Protein AF-G8TII2-F1 (afdb_monomer_lite)

Sequence (278 aa):
MLYDIYYIVTPQILQQPVKSTADATLVLAIDPANKNELSSCFQAAEQYINNPFCLLLTLQAALTPEQATALMAFFFFPNYLKPAVIPQIFVTGNNEGIVAAGIESLQQSAAAQAFSTIGVMPASNLENSYEARDTSVIKEAYKTRLLSPVMTTEAVYIRIAREEEIAGVQQLLTTEETLFEQQHAVLFTLKKQNRQLQQQVLQLGFLYQAAQQEISNQVSHNQILRSSSQATALQNYYNNEYEVLPLWYKRMGHIIKVLMGKRSFKSLYSDSSKKYRN

Structure (mmCIF, N/CA/C/O backbone):
data_AF-G8TII2-F1
#
_entry.id   AF-G8TII2-F1
#
loop_
_atom_site.group_PDB
_atom_site.id
_atom_site.type_symbol
_atom_site.label_atom_id
_atom_site.label_alt_id
_atom_site.label_comp_id
_atom_site.label_asym_id
_atom_site.label_entity_id
_atom_site.label_seq_id
_atom_site.pdbx_PDB_ins_code
_atom_site.Cartn_x
_atom_site.Cartn_y
_atom_site.Cartn_z
_atom_site.occupancy
_atom_site.B_iso_or_equiv
_atom_site.auth_seq_id
_atom_site.auth_comp_id
_atom_site.auth_asym_id
_atom_site.auth_atom_id
_atom_site.pdbx_PDB_model_num
ATOM 1 N N . MET A 1 1 ? 2.766 -9.140 -14.308 1.00 90.19 1 MET A N 1
ATOM 2 C CA . MET A 1 1 ? 2.276 -7.945 -15.034 1.00 90.19 1 MET A CA 1
ATOM 3 C C . MET A 1 1 ? 3.354 -6.855 -15.022 1.00 90.19 1 MET A C 1
ATOM 5 O O . MET A 1 1 ? 4.192 -6.867 -14.124 1.00 90.19 1 MET A O 1
ATOM 9 N N . LEU A 1 2 ? 3.374 -5.925 -15.983 1.00 92.56 2 LEU A N 1
ATOM 10 C CA . LEU A 1 2 ? 4.255 -4.748 -16.038 1.00 92.56 2 LEU A CA 1
ATOM 11 C C . LEU A 1 2 ? 3.716 -3.562 -15.234 1.00 92.56 2 LEU A C 1
ATOM 13 O O . LEU A 1 2 ? 4.509 -2.811 -14.676 1.00 92.56 2 LEU A O 1
ATOM 17 N N . TYR A 1 3 ? 2.400 -3.450 -15.062 1.00 91.81 3 TYR A N 1
ATOM 18 C CA . TYR A 1 3 ? 1.753 -2.426 -14.225 1.00 91.81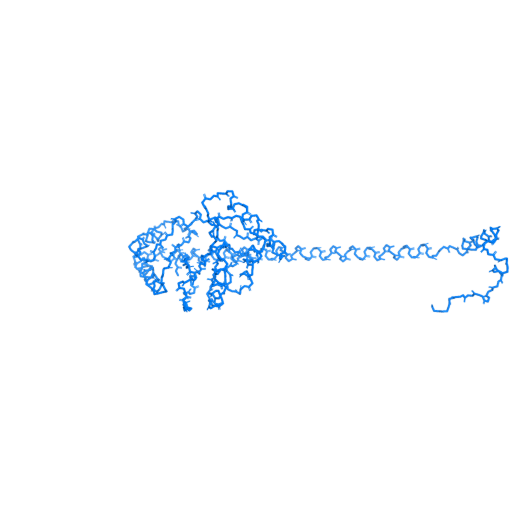 3 TYR A CA 1
ATOM 19 C C . TYR A 1 3 ? 0.987 -3.062 -13.067 1.00 91.81 3 TYR A C 1
ATOM 21 O O . TYR A 1 3 ? 0.620 -4.234 -13.151 1.00 91.81 3 TYR A O 1
ATOM 29 N N . ASP A 1 4 ? 0.817 -2.332 -11.969 1.00 91.56 4 ASP A N 1
ATOM 30 C CA . ASP A 1 4 ? 0.024 -2.807 -10.835 1.00 91.56 4 ASP A CA 1
ATOM 31 C C . ASP A 1 4 ? -1.463 -2.649 -11.145 1.00 91.56 4 ASP A C 1
ATOM 33 O O . ASP A 1 4 ? -1.902 -1.603 -11.635 1.00 91.56 4 ASP A O 1
ATOM 37 N N . ILE A 1 5 ? -2.231 -3.703 -10.881 1.00 93.50 5 ILE A N 1
ATOM 38 C CA . ILE A 1 5 ? -3.662 -3.758 -11.175 1.00 93.50 5 ILE A CA 1
ATOM 39 C C . ILE A 1 5 ? -4.428 -3.767 -9.857 1.00 93.50 5 ILE A C 1
ATOM 41 O O . ILE A 1 5 ? -4.157 -4.582 -8.974 1.00 93.50 5 ILE A O 1
ATOM 45 N N . TYR A 1 6 ? -5.380 -2.849 -9.736 1.00 94.12 6 TYR A N 1
ATOM 46 C CA . TYR A 1 6 ? -6.222 -2.682 -8.563 1.00 94.12 6 TYR A CA 1
ATOM 47 C C . TYR A 1 6 ? -7.673 -2.937 -8.965 1.00 94.12 6 TYR A C 1
ATOM 49 O O . TYR A 1 6 ? -8.264 -2.165 -9.723 1.00 94.12 6 TYR A O 1
ATOM 57 N N . TYR A 1 7 ? -8.250 -4.023 -8.460 1.00 93.69 7 TYR A N 1
ATOM 58 C CA . TYR A 1 7 ? -9.651 -4.359 -8.698 1.00 93.69 7 TYR A CA 1
ATOM 59 C C . TYR A 1 7 ? -10.515 -3.711 -7.624 1.00 93.69 7 TYR A C 1
ATOM 61 O O . TYR A 1 7 ? -10.487 -4.128 -6.470 1.00 93.69 7 TYR A O 1
ATOM 69 N N . ILE A 1 8 ? -11.276 -2.686 -7.994 1.00 93.50 8 ILE A N 1
ATOM 70 C CA . ILE A 1 8 ? -12.241 -2.041 -7.108 1.00 93.50 8 ILE A CA 1
ATOM 71 C C . ILE A 1 8 ? -13.493 -2.901 -7.074 1.00 93.50 8 ILE A C 1
ATOM 73 O O . ILE A 1 8 ? -14.170 -3.049 -8.092 1.00 93.50 8 ILE A O 1
ATOM 77 N N . VAL A 1 9 ? -13.802 -3.451 -5.904 1.00 91.31 9 VAL A N 1
ATOM 78 C CA . VAL A 1 9 ? -14.949 -4.333 -5.722 1.00 91.31 9 VAL A CA 1
ATOM 79 C C . VAL A 1 9 ? -15.872 -3.801 -4.638 1.00 91.31 9 VAL A C 1
ATOM 81 O O . VAL A 1 9 ? -15.434 -3.432 -3.546 1.00 91.31 9 VAL A O 1
ATOM 84 N N . THR A 1 10 ? -17.169 -3.795 -4.935 1.00 87.56 10 THR A N 1
ATOM 85 C CA . THR A 1 10 ? -18.205 -3.536 -3.937 1.00 87.56 10 THR A CA 1
ATOM 86 C C . THR A 1 10 ? -18.519 -4.844 -3.193 1.00 87.56 10 THR A C 1
ATOM 88 O O . THR A 1 10 ? -18.879 -5.830 -3.830 1.00 87.56 10 THR A O 1
ATOM 91 N N . PRO A 1 11 ? -18.427 -4.891 -1.856 1.00 80.31 11 PRO A N 1
ATOM 92 C CA . PRO A 1 11 ? -18.533 -6.127 -1.069 1.00 80.31 11 PRO A CA 1
ATOM 93 C C . PRO A 1 11 ? -19.818 -6.926 -1.295 1.00 80.31 11 PRO A C 1
ATOM 95 O O . PRO A 1 11 ? -19.794 -8.149 -1.262 1.00 80.31 11 PRO A O 1
ATOM 98 N N . GLN A 1 12 ? -20.937 -6.247 -1.567 1.00 77.75 12 GLN A N 1
ATOM 99 C CA . GLN A 1 12 ? -22.247 -6.876 -1.804 1.00 77.75 12 GLN A CA 1
ATOM 100 C C . GLN A 1 12 ? -22.255 -7.827 -3.014 1.00 77.75 12 GLN A C 1
ATOM 102 O O . GLN A 1 12 ? -23.135 -8.675 -3.139 1.00 77.75 12 GLN A O 1
ATOM 107 N N . ILE A 1 13 ? -21.273 -7.679 -3.901 1.00 70.06 13 ILE A N 1
ATOM 108 C CA . ILE A 1 13 ? -21.126 -8.440 -5.139 1.00 70.06 13 ILE A CA 1
ATOM 109 C C . ILE A 1 13 ? -20.381 -9.760 -4.892 1.00 70.06 13 ILE A C 1
ATOM 111 O O . ILE A 1 13 ? -20.562 -10.732 -5.625 1.00 70.06 13 ILE A O 1
ATOM 115 N N . LEU A 1 14 ? -19.561 -9.820 -3.844 1.00 65.56 14 LEU A N 1
ATOM 116 C CA . LEU A 1 14 ? -18.669 -10.938 -3.569 1.00 65.56 14 LEU A CA 1
ATOM 117 C C . LEU A 1 14 ? -19.361 -11.964 -2.671 1.00 65.56 14 LEU A C 1
ATOM 119 O O . LEU A 1 14 ? -19.187 -11.967 -1.457 1.00 65.56 14 LEU A O 1
ATOM 123 N N . GLN A 1 15 ? -20.164 -12.843 -3.272 1.00 69.44 15 GLN A N 1
ATOM 124 C CA . GLN A 1 15 ? -20.747 -13.985 -2.551 1.00 69.44 15 GLN A CA 1
ATOM 125 C C . GLN A 1 15 ? -19.770 -15.164 -2.410 1.00 69.44 15 GLN A C 1
ATOM 127 O O . GLN A 1 15 ? -20.001 -16.055 -1.592 1.00 69.44 15 GLN A O 1
ATOM 132 N N . GLN A 1 16 ? -18.693 -15.186 -3.200 1.00 69.94 16 GLN A N 1
ATOM 133 C CA . GLN A 1 16 ? -17.657 -16.217 -3.181 1.00 69.94 16 GLN A CA 1
ATOM 134 C C . GLN A 1 16 ? -16.263 -15.574 -3.193 1.00 69.94 16 GLN A C 1
ATOM 136 O O . GLN A 1 16 ? -16.118 -14.463 -3.704 1.00 69.94 16 GLN A O 1
ATOM 141 N N . PRO A 1 17 ? -15.243 -16.240 -2.616 1.00 62.84 17 PRO A N 1
ATOM 142 C CA . PRO A 1 17 ? -13.871 -15.752 -2.627 1.00 62.84 17 PRO A CA 1
ATOM 143 C C . PRO A 1 17 ? -13.279 -15.803 -4.042 1.00 62.84 17 PRO A C 1
ATOM 145 O O . PRO A 1 17 ? -12.815 -16.850 -4.497 1.00 62.84 17 PRO A O 1
ATOM 148 N N . VAL A 1 18 ? -13.195 -14.646 -4.694 1.00 64.00 18 VAL A N 1
ATOM 149 C CA . VAL A 1 18 ? -12.347 -14.433 -5.874 1.00 64.00 18 VAL A CA 1
ATOM 150 C C . VAL A 1 18 ? -10.895 -14.823 -5.586 1.00 64.00 18 VAL A C 1
ATOM 152 O O . VAL A 1 18 ? -10.209 -14.286 -4.707 1.00 64.00 18 VAL A O 1
ATOM 155 N N . LYS A 1 19 ? -10.362 -15.703 -6.425 1.00 67.94 19 LYS A N 1
ATOM 156 C CA . LYS A 1 19 ? -8.916 -15.877 -6.544 1.00 67.94 19 LYS A CA 1
ATOM 157 C C . LYS A 1 19 ? -8.346 -14.722 -7.368 1.00 67.94 19 LYS A C 1
ATOM 159 O O . LYS A 1 19 ? -8.310 -14.805 -8.592 1.00 67.94 19 LYS A O 1
ATOM 164 N N . SER A 1 20 ? -7.916 -13.647 -6.703 1.00 62.38 20 SER A N 1
ATOM 165 C CA . SER A 1 20 ? -7.016 -12.683 -7.342 1.00 62.38 20 SER A CA 1
ATOM 166 C C . SER A 1 20 ? -5.729 -13.402 -7.738 1.00 62.38 20 SER A C 1
ATOM 168 O O . SER A 1 20 ? -5.319 -14.382 -7.107 1.00 62.38 20 SER A O 1
ATOM 170 N N . THR A 1 21 ? -5.084 -12.943 -8.800 1.00 70.94 21 THR A N 1
ATOM 171 C CA .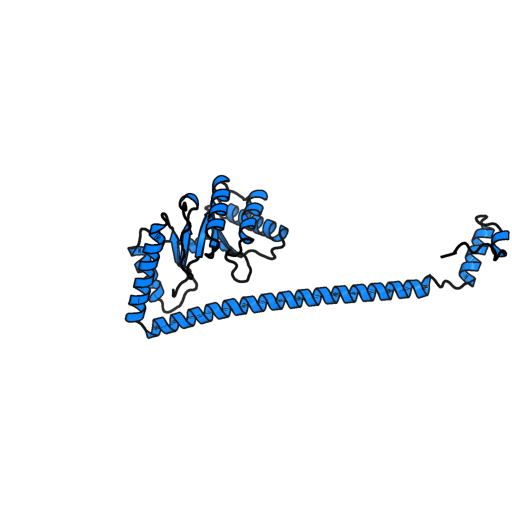 THR A 1 21 ? -3.731 -13.399 -9.094 1.00 70.94 21 THR A CA 1
ATOM 172 C C . THR A 1 21 ? -2.720 -12.734 -8.188 1.00 70.94 21 THR A C 1
ATOM 174 O O . THR A 1 21 ? -2.972 -11.670 -7.630 1.00 70.94 21 THR A O 1
ATOM 177 N N . ALA A 1 22 ? -1.551 -13.366 -8.064 1.00 68.75 22 ALA A N 1
ATOM 178 C CA . ALA A 1 22 ? -0.470 -12.915 -7.189 1.00 68.75 22 ALA A CA 1
ATOM 179 C C . ALA A 1 22 ? -0.033 -11.452 -7.424 1.00 68.75 22 ALA A C 1
ATOM 181 O O . ALA A 1 22 ? 0.569 -10.854 -6.538 1.00 68.75 22 ALA A O 1
ATOM 182 N N . ASP A 1 23 ? -0.357 -10.877 -8.588 1.00 78.75 23 ASP A N 1
ATOM 183 C CA . ASP A 1 23 ? 0.063 -9.538 -9.005 1.00 78.75 23 ASP A CA 1
ATOM 184 C C . ASP A 1 23 ? -1.033 -8.458 -8.873 1.00 78.75 23 ASP A C 1
ATOM 186 O O . ASP A 1 23 ? -0.782 -7.308 -9.240 1.00 78.75 23 ASP A O 1
ATOM 190 N N . ALA A 1 24 ? -2.244 -8.793 -8.410 1.00 88.81 24 ALA A N 1
ATOM 191 C CA . ALA A 1 24 ? -3.356 -7.844 -8.342 1.00 88.81 24 ALA A CA 1
ATOM 192 C C . ALA A 1 24 ? -3.871 -7.625 -6.914 1.00 88.81 24 ALA A C 1
ATOM 194 O O . ALA A 1 24 ? -4.078 -8.571 -6.149 1.00 88.81 24 ALA A O 1
ATOM 195 N N . THR A 1 25 ? -4.128 -6.358 -6.593 1.00 91.75 25 THR A N 1
ATOM 196 C CA . THR A 1 25 ? -4.620 -5.911 -5.286 1.00 91.75 25 THR A CA 1
ATOM 197 C C . THR A 1 25 ? -6.127 -5.690 -5.342 1.00 91.75 25 THR A C 1
ATOM 199 O O . THR A 1 25 ? -6.637 -5.038 -6.255 1.00 91.75 25 THR A O 1
ATOM 202 N N . LEU A 1 26 ? -6.854 -6.198 -4.350 1.00 93.25 26 LEU A N 1
ATOM 203 C CA . LEU A 1 26 ? -8.282 -5.918 -4.201 1.00 93.25 26 LEU A CA 1
ATOM 204 C C . LEU A 1 26 ? -8.487 -4.585 -3.473 1.00 93.25 26 LEU A C 1
ATOM 206 O O . LEU A 1 26 ? -7.858 -4.313 -2.457 1.00 93.25 26 LEU A O 1
ATOM 210 N N . VAL A 1 27 ? -9.396 -3.753 -3.964 1.00 94.38 27 VAL A N 1
ATOM 211 C CA . VAL A 1 27 ? -9.794 -2.502 -3.317 1.00 94.38 27 VAL A CA 1
ATOM 212 C C . VAL A 1 27 ? -11.248 -2.634 -2.903 1.00 94.38 27 VAL A C 1
ATOM 214 O O . VAL A 1 27 ? -12.145 -2.597 -3.743 1.00 94.38 27 VAL A O 1
ATOM 217 N N . LEU A 1 28 ? -11.488 -2.806 -1.608 1.00 94.62 28 LEU A N 1
ATOM 218 C CA . LEU A 1 28 ? -12.835 -2.931 -1.065 1.00 94.62 28 LEU A CA 1
ATOM 219 C C . LEU A 1 28 ? -13.445 -1.535 -0.940 1.00 94.62 28 LEU A C 1
ATOM 221 O O . LEU A 1 28 ? -12.987 -0.721 -0.134 1.00 94.62 28 LEU A O 1
ATOM 225 N N . ALA A 1 29 ? -14.453 -1.248 -1.761 1.00 94.81 29 ALA A N 1
ATOM 226 C CA . ALA A 1 29 ? -15.177 0.014 -1.710 1.00 94.81 29 ALA A CA 1
ATOM 227 C C . ALA A 1 29 ? -16.190 -0.003 -0.556 1.00 94.81 29 ALA A C 1
ATOM 229 O O . ALA A 1 29 ? -17.045 -0.886 -0.504 1.00 94.81 29 ALA A O 1
ATOM 230 N N . ILE A 1 30 ? -16.091 0.969 0.352 1.00 95.12 30 ILE A N 1
ATOM 231 C CA . ILE A 1 30 ? -16.918 1.065 1.560 1.00 95.12 30 ILE A CA 1
ATOM 232 C C . ILE A 1 30 ? -17.555 2.452 1.641 1.00 95.12 30 ILE A C 1
ATOM 234 O O . ILE A 1 30 ? -16.845 3.462 1.574 1.00 95.12 30 ILE A O 1
ATOM 238 N N . ASP A 1 31 ? -18.870 2.509 1.861 1.00 95.50 31 ASP A N 1
ATOM 239 C CA . ASP A 1 31 ? -19.517 3.687 2.434 1.00 95.50 31 ASP A CA 1
ATOM 240 C C . ASP A 1 31 ? -19.611 3.532 3.966 1.00 95.50 31 ASP A C 1
ATOM 242 O O . ASP A 1 31 ? -20.416 2.743 4.473 1.00 95.50 31 ASP A O 1
ATOM 246 N N . PRO A 1 32 ? -18.805 4.272 4.749 1.00 93.25 32 PRO A N 1
ATOM 247 C CA . PRO A 1 32 ? -18.802 4.144 6.203 1.00 93.25 32 PRO A CA 1
ATOM 248 C C . PRO A 1 32 ? -20.120 4.587 6.855 1.00 93.25 32 PRO A C 1
ATOM 250 O O . PRO A 1 32 ? -20.373 4.223 8.008 1.00 93.25 32 PRO A O 1
ATOM 253 N N . ALA A 1 33 ? -20.979 5.342 6.157 1.00 92.38 33 ALA A N 1
ATOM 254 C CA . ALA A 1 33 ? -22.312 5.680 6.650 1.00 92.38 33 ALA A CA 1
ATOM 255 C C . ALA A 1 33 ? -23.239 4.450 6.694 1.00 92.38 33 ALA A C 1
ATOM 257 O O . ALA A 1 33 ? -24.164 4.401 7.512 1.00 92.38 33 ALA A O 1
ATOM 258 N N . ASN A 1 34 ? -22.973 3.431 5.874 1.00 93.50 34 ASN A N 1
ATOM 259 C CA . ASN A 1 34 ? -23.751 2.203 5.826 1.00 93.50 34 ASN A CA 1
ATOM 260 C C . ASN A 1 34 ? -23.142 1.120 6.734 1.00 93.50 34 ASN A C 1
ATOM 262 O O . ASN A 1 34 ? -22.237 0.380 6.351 1.00 93.50 34 ASN A O 1
ATOM 266 N N . LYS A 1 35 ? -23.681 0.971 7.952 1.00 89.19 35 LYS A N 1
ATOM 267 C CA . LYS A 1 35 ? -23.199 -0.032 8.926 1.00 89.19 35 LYS A CA 1
ATOM 268 C C . LYS A 1 35 ? -23.203 -1.466 8.383 1.00 89.19 35 LYS A C 1
ATOM 270 O O . LYS A 1 35 ? -22.312 -2.238 8.728 1.00 89.19 35 LYS A O 1
ATOM 275 N N . ASN A 1 36 ? -24.173 -1.815 7.537 1.00 89.38 36 ASN A N 1
ATOM 276 C CA . ASN A 1 36 ? -24.263 -3.157 6.960 1.00 89.38 36 ASN A CA 1
ATOM 277 C C . ASN A 1 36 ? -23.106 -3.425 5.989 1.00 89.38 36 ASN A C 1
ATOM 279 O O . ASN A 1 36 ? -22.585 -4.538 5.956 1.00 89.38 36 ASN A O 1
ATOM 283 N N . GLU A 1 37 ? -22.665 -2.404 5.246 1.00 88.38 37 GLU A N 1
ATOM 284 C CA . GLU A 1 37 ? -21.523 -2.537 4.342 1.00 88.38 37 GLU A CA 1
ATOM 285 C C . GLU A 1 37 ? -20.242 -2.839 5.102 1.00 88.38 37 GLU A C 1
ATOM 287 O O . GLU A 1 37 ? -19.515 -3.735 4.687 1.00 88.38 37 GLU A O 1
ATOM 292 N N . LEU A 1 38 ? -19.984 -2.181 6.236 1.00 90.44 38 LEU A N 1
ATOM 293 C CA . LEU A 1 38 ? -18.775 -2.432 7.023 1.00 90.44 38 LEU A CA 1
ATOM 294 C C . LEU A 1 38 ? -18.672 -3.904 7.466 1.00 90.44 38 LEU A C 1
ATOM 296 O O . LEU A 1 38 ? -17.611 -4.516 7.339 1.00 90.44 38 LEU A O 1
ATOM 300 N N . SER A 1 39 ? -19.777 -4.496 7.931 1.00 90.44 39 SER A N 1
ATOM 301 C CA . SER A 1 39 ? -19.818 -5.917 8.296 1.00 90.44 39 SER A CA 1
ATOM 302 C C . SER A 1 39 ? -19.584 -6.832 7.091 1.00 90.44 39 SER A C 1
ATOM 304 O O . SER A 1 39 ? -18.790 -7.767 7.187 1.00 90.44 39 SER A O 1
ATOM 306 N N . SER A 1 40 ? -20.209 -6.546 5.945 1.00 90.19 40 SER A N 1
ATOM 307 C CA . SER A 1 40 ? -19.972 -7.299 4.705 1.00 90.19 40 SER A CA 1
ATOM 308 C C . SER A 1 40 ? -18.531 -7.161 4.202 1.00 90.19 40 SER A C 1
ATOM 310 O O . SER A 1 40 ? -17.957 -8.136 3.727 1.00 90.19 40 SER A O 1
ATOM 312 N N . CYS A 1 41 ? -17.911 -5.987 4.346 1.00 90.38 41 CYS A N 1
ATOM 313 C CA . CYS A 1 41 ? -16.503 -5.765 4.005 1.00 90.38 41 CYS A CA 1
ATOM 314 C C . CYS A 1 41 ? -15.573 -6.611 4.862 1.00 90.38 41 CYS A C 1
ATOM 316 O O . CYS A 1 41 ? -14.595 -7.147 4.352 1.00 90.38 41 CYS A O 1
ATOM 318 N N . PHE A 1 42 ? -15.860 -6.713 6.160 1.00 92.56 42 PHE A N 1
ATOM 319 C CA . PHE A 1 42 ? -15.046 -7.495 7.083 1.00 92.56 42 PHE A CA 1
ATOM 320 C C . PHE A 1 42 ? -15.111 -8.985 6.733 1.00 92.56 42 PHE A C 1
ATOM 322 O O . PHE A 1 42 ? -14.077 -9.633 6.605 1.00 92.56 42 PHE A O 1
ATOM 329 N N . GLN A 1 43 ? -16.318 -9.495 6.465 1.00 91.50 43 GLN A N 1
ATOM 330 C CA . GLN A 1 43 ? -16.519 -10.866 5.987 1.00 91.50 43 GLN A CA 1
ATOM 331 C C . GLN A 1 43 ? -15.809 -11.118 4.655 1.00 91.50 43 GLN A C 1
ATOM 333 O O . GLN A 1 43 ? -15.164 -12.151 4.490 1.00 91.50 43 GLN A O 1
ATOM 338 N N . ALA A 1 44 ? -15.884 -10.169 3.717 1.00 89.31 44 ALA A N 1
ATOM 339 C CA . ALA A 1 44 ? -15.131 -10.255 2.474 1.00 89.31 44 ALA A CA 1
ATOM 340 C C . ALA A 1 44 ? -13.625 -10.330 2.774 1.00 89.31 44 ALA A C 1
ATOM 342 O O . ALA A 1 44 ? -12.974 -11.285 2.365 1.00 89.31 44 ALA A O 1
ATOM 343 N N . ALA A 1 45 ? -13.066 -9.397 3.548 1.00 91.69 45 ALA A N 1
ATOM 344 C CA . ALA A 1 45 ? -11.645 -9.388 3.904 1.00 91.69 45 ALA A CA 1
ATOM 345 C C . ALA A 1 45 ? -11.164 -10.720 4.521 1.00 91.69 45 ALA A C 1
ATOM 347 O O . ALA A 1 45 ? -10.087 -11.201 4.163 1.00 91.69 45 ALA A O 1
ATOM 348 N N . GLU A 1 46 ? -11.976 -11.357 5.373 1.00 90.56 46 GLU A N 1
ATOM 349 C CA . GLU A 1 46 ? -11.711 -12.696 5.925 1.00 90.56 46 GLU A CA 1
ATOM 350 C C . GLU A 1 46 ? -11.721 -13.801 4.860 1.00 90.56 46 GLU A C 1
ATOM 352 O O . GLU A 1 46 ? -10.899 -14.713 4.892 1.00 90.56 46 GLU A O 1
ATOM 357 N N . GLN A 1 47 ? -12.619 -13.734 3.881 1.00 87.00 47 GLN A N 1
ATOM 358 C CA . GLN A 1 47 ? -12.638 -14.691 2.772 1.00 87.00 47 GLN A CA 1
ATOM 359 C C . GLN A 1 47 ? -11.424 -14.530 1.843 1.00 87.00 47 GLN A C 1
ATOM 361 O O . GLN A 1 47 ? -10.970 -15.502 1.235 1.00 87.00 47 GLN A O 1
ATOM 366 N N . TYR A 1 48 ? -10.861 -13.322 1.764 1.00 78.62 48 TYR A N 1
ATOM 367 C CA . TYR A 1 48 ? -9.749 -12.967 0.883 1.00 78.62 48 TYR A CA 1
ATOM 368 C C . TYR A 1 48 ? -8.363 -13.055 1.521 1.00 78.62 48 TYR A C 1
ATOM 370 O O . TYR A 1 48 ? -7.432 -12.516 0.932 1.00 78.62 48 TYR A O 1
ATOM 378 N N . ILE A 1 49 ? -8.182 -13.757 2.650 1.00 76.75 49 ILE A N 1
ATOM 379 C CA . ILE A 1 49 ? -6.916 -13.831 3.425 1.00 76.75 49 ILE A CA 1
ATOM 380 C C . ILE A 1 49 ? -5.648 -14.042 2.574 1.00 76.75 49 ILE A C 1
ATOM 382 O O . ILE A 1 49 ? -4.571 -13.598 2.960 1.00 76.75 49 ILE A O 1
ATOM 386 N N . ASN A 1 50 ? -5.746 -14.698 1.417 1.00 85.00 50 ASN A N 1
ATOM 387 C CA . ASN A 1 50 ? -4.590 -14.983 0.562 1.00 85.00 50 ASN A CA 1
ATOM 388 C C . ASN A 1 50 ? -4.234 -13.870 -0.441 1.00 85.00 50 ASN A C 1
ATOM 390 O O . ASN A 1 50 ? -3.166 -13.936 -1.044 1.00 85.00 50 ASN A O 1
ATOM 394 N N . ASN A 1 51 ? -5.099 -12.874 -0.639 1.00 88.81 51 ASN A N 1
ATOM 395 C CA . ASN A 1 51 ? -4.905 -11.809 -1.622 1.00 88.81 51 ASN A CA 1
ATOM 396 C C . ASN A 1 51 ? -4.664 -10.468 -0.923 1.00 88.81 51 ASN A C 1
ATOM 398 O O . ASN A 1 51 ? -5.398 -10.145 0.016 1.00 88.81 51 ASN A O 1
ATOM 402 N N . PRO A 1 52 ? -3.682 -9.669 -1.374 1.00 92.50 52 PRO A N 1
ATOM 403 C CA . PRO A 1 52 ? -3.476 -8.340 -0.827 1.00 92.50 52 PRO A CA 1
ATOM 404 C C . PRO A 1 52 ? -4.699 -7.463 -1.106 1.00 92.50 52 PRO A C 1
ATOM 406 O O . PRO A 1 52 ? -5.230 -7.460 -2.221 1.00 92.50 52 PRO A O 1
ATOM 409 N N . PHE A 1 53 ? -5.141 -6.702 -0.107 1.00 94.94 53 PHE A N 1
ATOM 410 C CA . PHE A 1 53 ? -6.261 -5.779 -0.275 1.00 94.94 53 PHE A CA 1
ATOM 411 C C . PHE A 1 53 ? -6.074 -4.462 0.475 1.00 94.94 53 PHE A C 1
ATOM 413 O O . PHE A 1 53 ? -5.326 -4.379 1.443 1.00 94.94 53 PHE A O 1
ATOM 420 N N . CYS A 1 54 ? -6.792 -3.430 0.055 1.00 95.75 54 CYS A N 1
ATOM 421 C CA . CYS A 1 54 ? -6.910 -2.159 0.764 1.00 95.75 54 CYS A CA 1
ATOM 422 C C . CYS A 1 54 ? -8.345 -1.630 0.690 1.00 95.75 54 CYS A C 1
ATOM 424 O O . CYS A 1 54 ? -9.214 -2.235 0.056 1.00 95.75 54 CYS A O 1
ATOM 426 N N . LEU A 1 55 ? -8.607 -0.510 1.364 1.00 96.69 55 LEU A N 1
ATOM 427 C CA . LEU A 1 55 ? -9.927 0.117 1.382 1.00 96.69 55 LEU A CA 1
ATOM 428 C C . LEU A 1 55 ? -9.993 1.323 0.447 1.00 96.69 55 LEU A C 1
ATOM 430 O O . LEU A 1 55 ? -9.048 2.110 0.366 1.00 96.69 55 LEU A O 1
ATOM 434 N N . LEU A 1 56 ? -11.153 1.496 -0.183 1.00 96.62 56 LEU A N 1
ATOM 435 C CA . LEU A 1 56 ? -11.592 2.740 -0.804 1.00 96.62 56 LEU A CA 1
ATOM 436 C C . LEU A 1 56 ? -12.807 3.265 -0.045 1.00 96.62 56 LEU A C 1
ATOM 438 O O . LEU A 1 56 ? -13.893 2.698 -0.129 1.00 96.62 56 LEU A O 1
ATOM 442 N N . LEU A 1 57 ? -12.627 4.360 0.683 1.00 96.69 57 LEU A N 1
ATOM 443 C CA . LEU A 1 57 ? -13.692 5.004 1.440 1.00 96.69 57 LEU A CA 1
ATOM 444 C C . LEU A 1 57 ? -14.387 6.063 0.599 1.00 96.69 57 LEU A C 1
ATOM 446 O O . LEU A 1 57 ? -13.733 6.989 0.120 1.00 96.69 57 LEU A O 1
ATOM 450 N N . THR A 1 58 ? -15.710 5.970 0.494 1.00 96.12 58 THR A N 1
ATOM 451 C CA . THR A 1 58 ? -16.549 7.018 -0.099 1.00 96.12 58 THR A CA 1
ATOM 452 C C . THR A 1 58 ? -17.181 7.847 1.011 1.00 96.12 58 THR A C 1
ATOM 454 O O . THR A 1 58 ? -18.159 7.436 1.627 1.00 96.12 58 THR A O 1
ATOM 457 N N . LEU A 1 59 ? -16.611 9.015 1.303 1.00 96.50 59 LEU A N 1
ATOM 458 C CA . LEU A 1 59 ? -17.058 9.881 2.391 1.00 96.50 59 LEU A CA 1
ATOM 459 C C . LEU A 1 59 ? -18.163 10.832 1.922 1.00 96.50 59 LEU A C 1
ATOM 461 O O . LEU A 1 59 ? -17.912 11.801 1.204 1.00 96.50 59 LEU A O 1
ATOM 465 N N . GLN A 1 60 ? -19.389 10.568 2.374 1.00 95.94 60 GLN A N 1
ATOM 466 C CA . GLN A 1 60 ? -20.538 11.467 2.197 1.00 95.94 60 GLN A CA 1
ATOM 467 C C . GLN A 1 60 ? -20.771 12.380 3.412 1.00 95.94 60 GLN A C 1
ATOM 469 O O . GLN A 1 60 ? -21.388 13.436 3.293 1.00 95.94 60 GLN A O 1
ATOM 474 N N . ALA A 1 61 ? -20.262 11.980 4.579 1.00 96.31 61 ALA A N 1
ATOM 475 C CA . ALA A 1 61 ? -20.336 12.706 5.842 1.00 96.31 61 ALA A CA 1
ATOM 476 C C . ALA A 1 61 ? -19.026 12.533 6.626 1.00 96.31 61 ALA A C 1
ATOM 478 O O . ALA A 1 61 ? -18.229 11.640 6.328 1.00 96.31 61 ALA A O 1
ATOM 479 N N . ALA A 1 62 ? -18.799 13.394 7.622 1.00 95.12 62 ALA A N 1
ATOM 480 C CA . ALA A 1 62 ? -17.648 13.261 8.510 1.00 95.12 62 ALA A CA 1
ATOM 481 C C . ALA A 1 62 ? -17.725 11.937 9.287 1.00 95.12 62 ALA A C 1
ATOM 483 O O . ALA A 1 62 ? -18.797 11.543 9.749 1.00 95.12 62 ALA A O 1
ATOM 484 N N . LEU A 1 63 ? -16.582 11.265 9.430 1.00 97.50 63 LEU A N 1
ATOM 485 C CA . LEU A 1 63 ? -16.486 10.010 10.169 1.00 97.50 63 LEU A CA 1
ATOM 486 C C . LEU A 1 63 ? -16.716 10.245 11.662 1.00 97.50 63 LEU A C 1
ATOM 488 O O . LEU A 1 63 ? -16.130 11.149 12.260 1.00 97.50 63 LEU A O 1
ATOM 492 N N . THR A 1 64 ? -17.532 9.398 12.284 1.00 96.81 64 THR A N 1
ATOM 493 C CA . THR A 1 64 ? -17.579 9.326 13.744 1.00 96.81 64 THR A CA 1
ATOM 494 C C . THR A 1 64 ? -16.326 8.615 14.274 1.00 96.81 64 THR A C 1
ATOM 496 O O . THR A 1 64 ? -15.763 7.760 13.582 1.00 96.81 64 THR A O 1
ATOM 499 N N . PRO A 1 65 ? -15.898 8.885 15.522 1.00 95.75 65 PRO A N 1
ATOM 500 C CA . PRO A 1 65 ? -14.768 8.178 16.130 1.00 95.75 65 PRO A CA 1
ATOM 501 C C . PRO A 1 65 ? -14.941 6.652 16.149 1.00 95.75 65 PRO A C 1
ATOM 503 O O . PRO A 1 65 ? -13.973 5.911 15.987 1.00 95.75 65 PRO A O 1
ATOM 506 N N . GLU A 1 66 ? -16.178 6.171 16.306 1.00 96.00 66 GLU A N 1
ATOM 507 C CA . GLU A 1 66 ? -16.509 4.742 16.249 1.00 96.00 66 GLU A CA 1
ATOM 508 C C . GLU A 1 66 ? -16.286 4.163 14.847 1.00 96.00 66 GLU A C 1
ATOM 510 O O . GLU A 1 66 ? -15.669 3.108 14.714 1.00 96.00 66 GLU A O 1
ATOM 515 N N . GLN A 1 67 ? -16.733 4.863 13.796 1.00 96.62 67 GLN A N 1
ATOM 516 C CA . GLN A 1 67 ? -16.517 4.446 12.406 1.00 96.62 67 GLN A CA 1
ATOM 517 C C . GLN A 1 67 ? -15.029 4.422 12.062 1.00 96.62 67 GLN A C 1
ATOM 519 O O . GLN A 1 67 ? -14.546 3.431 11.520 1.00 96.62 67 GLN A O 1
ATOM 524 N N . ALA A 1 68 ? -14.291 5.477 12.414 1.00 97.25 68 ALA A N 1
ATOM 525 C CA . ALA A 1 68 ? -12.851 5.541 12.190 1.00 97.25 68 ALA A CA 1
ATOM 526 C C . ALA A 1 68 ? -12.127 4.389 12.907 1.00 97.25 68 ALA A C 1
ATOM 528 O O . ALA A 1 68 ? -11.328 3.687 12.291 1.00 97.25 68 ALA A O 1
ATOM 529 N N . THR A 1 69 ? -12.479 4.113 14.167 1.00 96.06 69 THR A N 1
ATOM 530 C CA . THR A 1 69 ? -11.933 2.987 14.944 1.00 96.06 69 THR A CA 1
ATOM 531 C C . THR A 1 69 ? -12.232 1.637 14.292 1.00 96.06 69 THR A C 1
ATOM 533 O O . THR A 1 69 ? -11.337 0.798 14.191 1.00 96.06 69 THR A O 1
ATOM 536 N N . ALA A 1 70 ? -13.461 1.429 13.815 1.00 96.25 70 ALA A N 1
ATOM 537 C CA . ALA A 1 70 ? -13.854 0.195 13.142 1.00 96.25 70 ALA A CA 1
ATOM 538 C C . ALA A 1 70 ? -13.105 -0.006 11.813 1.00 96.25 70 ALA A C 1
ATOM 540 O O . ALA A 1 70 ? -12.718 -1.125 11.486 1.00 96.25 70 ALA A O 1
ATOM 541 N N . LEU A 1 71 ? -12.828 1.073 11.075 1.00 96.94 71 LEU A N 1
ATOM 542 C CA . LEU A 1 71 ? -12.017 1.027 9.856 1.00 96.94 71 LEU A CA 1
ATOM 543 C C . LEU A 1 71 ? -10.556 0.644 10.140 1.00 96.94 71 LEU A C 1
ATOM 545 O O . LEU A 1 71 ? -9.955 -0.076 9.346 1.00 96.94 71 LEU A O 1
ATOM 549 N N . MET A 1 72 ? -9.991 1.041 11.285 1.00 96.50 72 MET A N 1
ATOM 550 C CA . MET A 1 72 ? -8.632 0.623 11.668 1.00 96.50 72 MET A CA 1
ATOM 551 C C . MET A 1 72 ? -8.525 -0.884 11.919 1.00 96.50 72 MET A C 1
ATOM 553 O O . MET A 1 72 ? -7.444 -1.449 11.756 1.00 96.50 72 MET A O 1
ATOM 557 N N . ALA A 1 73 ? -9.628 -1.565 12.256 1.00 96.00 73 ALA A N 1
ATOM 558 C CA . ALA A 1 73 ? -9.624 -3.015 12.452 1.00 96.00 73 ALA A CA 1
ATOM 559 C C . ALA A 1 73 ? -9.138 -3.767 11.196 1.00 96.00 73 ALA A C 1
ATOM 561 O O . ALA A 1 73 ? -8.479 -4.800 11.308 1.00 96.00 73 ALA A O 1
ATOM 562 N N . PHE A 1 74 ? -9.371 -3.210 9.999 1.00 96.50 74 PHE A N 1
ATOM 563 C CA . PHE A 1 74 ? -8.881 -3.784 8.744 1.00 96.50 74 PHE A CA 1
ATOM 564 C C . PHE A 1 74 ? -7.350 -3.824 8.660 1.00 96.50 74 PHE A C 1
ATOM 566 O O . PHE A 1 74 ? -6.786 -4.710 8.022 1.00 96.50 74 PHE A O 1
ATOM 573 N N . PHE A 1 75 ? -6.646 -2.925 9.349 1.00 95.88 75 PHE A N 1
ATOM 574 C CA . PHE A 1 75 ? -5.184 -2.885 9.310 1.00 95.88 75 PHE A CA 1
ATOM 575 C C . PHE A 1 75 ? -4.545 -4.065 10.041 1.00 95.88 75 PHE A C 1
ATOM 577 O O . PHE A 1 75 ? -3.357 -4.328 9.853 1.00 95.88 75 PHE A O 1
ATOM 584 N N . PHE A 1 76 ? -5.304 -4.807 10.846 1.00 94.62 76 PHE A N 1
ATOM 585 C CA . PHE A 1 76 ? -4.817 -6.002 11.531 1.00 94.62 76 PHE A CA 1
ATOM 586 C C . PHE A 1 76 ? -4.910 -7.267 10.675 1.00 94.62 76 PHE A C 1
ATOM 588 O O . PHE A 1 76 ? -4.329 -8.285 11.048 1.00 94.62 76 PHE A O 1
ATOM 595 N N . PHE A 1 77 ? -5.552 -7.208 9.504 1.00 95.00 77 PHE A N 1
ATOM 596 C CA . PHE A 1 77 ? -5.522 -8.327 8.571 1.00 95.00 77 PHE A CA 1
ATOM 597 C C . PHE A 1 77 ? -4.092 -8.548 8.048 1.00 95.00 77 PHE A C 1
ATOM 599 O O . PHE A 1 77 ? -3.396 -7.581 7.703 1.00 95.00 77 PHE A O 1
ATOM 606 N N . PRO A 1 78 ? -3.629 -9.809 7.972 1.00 93.25 78 PRO A N 1
ATOM 607 C CA . PRO A 1 78 ? -2.266 -10.126 7.543 1.00 93.25 78 PRO A CA 1
ATOM 608 C C . PRO A 1 78 ? -2.010 -9.747 6.079 1.00 93.25 78 PRO A C 1
ATOM 610 O O . PRO A 1 78 ? -0.890 -9.401 5.717 1.00 93.25 78 PRO A O 1
ATOM 613 N N . ASN A 1 79 ? -3.055 -9.770 5.257 1.00 92.88 79 ASN A N 1
ATOM 614 C CA . ASN A 1 79 ? -3.056 -9.438 3.837 1.00 92.88 79 ASN A CA 1
ATOM 615 C C . ASN A 1 79 ? -3.501 -7.996 3.542 1.00 92.88 79 ASN A C 1
ATOM 617 O O . ASN A 1 79 ? -3.685 -7.641 2.379 1.00 92.88 79 ASN A O 1
ATOM 621 N N . TYR A 1 80 ? -3.665 -7.148 4.560 1.00 95.56 80 TYR A N 1
ATOM 622 C CA . TYR A 1 80 ? -3.898 -5.728 4.319 1.00 95.56 80 TYR A CA 1
ATOM 623 C C . TYR A 1 80 ? -2.658 -5.090 3.677 1.00 95.56 80 TYR A C 1
ATOM 625 O O . TYR A 1 80 ? -1.533 -5.282 4.149 1.00 95.56 80 TYR A O 1
ATOM 633 N N . LEU A 1 81 ? -2.851 -4.300 2.624 1.00 93.19 81 LEU A N 1
ATOM 634 C CA . LEU A 1 81 ? -1.788 -3.632 1.887 1.00 93.19 81 LEU A CA 1
ATOM 635 C C . LEU A 1 81 ? -1.113 -2.584 2.782 1.00 93.19 81 LEU A C 1
ATOM 637 O O . LEU A 1 81 ? -1.700 -1.561 3.148 1.00 93.19 81 LEU A O 1
ATOM 641 N N . LYS A 1 82 ? 0.155 -2.839 3.112 1.00 91.94 82 LYS A N 1
ATOM 642 C CA . LYS A 1 82 ? 0.994 -1.958 3.936 1.00 91.94 82 LYS A CA 1
ATOM 643 C C . LYS A 1 82 ? 2.312 -1.650 3.229 1.00 91.94 82 LYS A C 1
ATOM 645 O O . LYS A 1 82 ? 3.361 -2.159 3.643 1.00 91.94 82 LYS A O 1
ATOM 650 N N . PRO A 1 83 ? 2.309 -0.862 2.143 1.00 84.44 83 PRO A N 1
ATOM 651 C CA . PRO A 1 83 ? 3.550 -0.443 1.517 1.00 84.44 83 PRO A CA 1
ATOM 652 C C . PRO A 1 83 ? 4.317 0.369 2.558 1.00 84.44 83 PRO A C 1
ATOM 654 O O . PRO A 1 83 ? 3.761 1.264 3.186 1.00 84.44 83 PRO A O 1
ATOM 657 N N . ALA A 1 84 ? 5.574 0.022 2.797 1.00 79.69 84 ALA A N 1
ATOM 658 C CA . ALA A 1 84 ? 6.383 0.616 3.860 1.00 79.69 84 ALA A CA 1
ATOM 659 C C . ALA A 1 84 ? 5.938 0.311 5.281 1.00 79.69 84 ALA A C 1
ATOM 661 O O . ALA A 1 84 ? 6.271 1.068 6.184 1.00 79.69 84 ALA A O 1
ATOM 662 N N . VAL A 1 85 ? 5.192 -0.777 5.506 1.00 85.62 85 VAL A N 1
ATOM 663 C CA . VAL A 1 85 ? 4.593 -1.071 6.824 1.00 85.62 85 VAL A CA 1
ATOM 664 C C . VAL A 1 85 ? 3.538 -0.020 7.220 1.00 85.62 85 VAL A C 1
ATOM 666 O O . VAL A 1 85 ? 2.954 -0.093 8.296 1.00 85.62 85 VAL A O 1
ATOM 669 N N . ILE A 1 86 ? 3.219 0.921 6.326 1.00 90.44 86 ILE A N 1
ATOM 670 C CA . ILE A 1 86 ? 2.215 1.958 6.531 1.00 90.44 86 ILE A CA 1
ATOM 671 C C . ILE A 1 86 ? 0.918 1.478 5.870 1.00 90.44 86 ILE A C 1
ATOM 673 O O . ILE A 1 86 ? 0.894 1.305 4.647 1.00 90.44 86 ILE A O 1
ATOM 677 N N . PRO A 1 87 ? -0.167 1.254 6.632 1.00 95.06 87 PRO A N 1
ATOM 678 C CA . PRO A 1 87 ? -1.459 0.906 6.055 1.00 95.06 87 PRO A CA 1
ATOM 679 C C . PRO A 1 87 ? -1.908 1.990 5.082 1.00 95.06 87 PRO A C 1
ATOM 681 O O . PRO A 1 87 ? -1.909 3.172 5.434 1.00 95.06 87 PRO A O 1
ATOM 684 N N . GLN A 1 88 ? -2.275 1.593 3.865 1.00 94.38 88 GLN A N 1
ATOM 685 C CA . GLN A 1 88 ? -2.782 2.527 2.866 1.00 94.38 88 GLN A CA 1
ATOM 686 C C . GLN A 1 88 ? -4.297 2.484 2.762 1.00 94.38 88 GLN A C 1
ATOM 688 O O . GLN A 1 88 ? -4.903 1.414 2.805 1.00 94.38 88 GLN A O 1
ATOM 693 N N . ILE A 1 89 ? -4.905 3.654 2.605 1.00 96.31 89 ILE A N 1
ATOM 694 C CA . ILE A 1 89 ? -6.340 3.813 2.410 1.00 96.31 89 ILE A CA 1
ATOM 695 C C . ILE A 1 89 ? -6.604 4.853 1.329 1.00 96.31 89 ILE A C 1
ATOM 697 O O . ILE A 1 89 ? -6.018 5.938 1.332 1.00 96.31 89 ILE A O 1
ATOM 701 N N . PHE A 1 90 ? -7.487 4.516 0.397 1.00 96.12 90 PHE A N 1
ATOM 702 C CA . PHE A 1 90 ? -7.969 5.452 -0.603 1.00 96.12 90 PHE A CA 1
ATOM 703 C C . PHE A 1 90 ? -9.206 6.162 -0.069 1.00 96.12 90 PHE A C 1
ATOM 705 O O . PHE A 1 90 ? -10.078 5.532 0.530 1.00 96.12 90 PHE A O 1
ATOM 712 N N . VAL A 1 91 ? -9.296 7.470 -0.288 1.00 96.44 91 VAL A N 1
ATOM 713 C CA . VAL A 1 91 ? -10.429 8.277 0.177 1.00 96.44 91 VAL A CA 1
ATOM 714 C C . VAL A 1 91 ? -10.977 9.108 -0.975 1.00 96.44 91 VAL A C 1
ATOM 716 O O . VAL A 1 91 ? -10.238 9.843 -1.628 1.00 96.44 91 VAL A O 1
ATOM 719 N N . THR A 1 92 ? -12.281 8.992 -1.219 1.00 95.81 92 THR A N 1
ATOM 720 C CA . THR A 1 92 ? -13.042 9.771 -2.200 1.00 95.81 92 THR A CA 1
ATOM 721 C C . THR A 1 92 ? -14.225 10.470 -1.535 1.00 95.81 92 THR A C 1
ATOM 723 O O . THR A 1 92 ? -14.711 10.027 -0.496 1.00 95.81 92 THR A O 1
ATOM 726 N N . GLY A 1 93 ? -14.702 11.561 -2.125 1.00 94.19 93 GLY A N 1
ATOM 727 C CA . GLY A 1 93 ? -15.879 12.286 -1.659 1.00 94.19 93 GLY A CA 1
ATOM 728 C C . GLY A 1 93 ? -16.125 13.544 -2.486 1.00 94.19 93 GLY A C 1
ATOM 729 O O . GLY A 1 93 ? -15.198 14.114 -3.051 1.00 94.19 93 GLY A O 1
ATOM 730 N N . ASN A 1 94 ? -17.382 13.987 -2.544 1.00 93.00 94 ASN A N 1
ATOM 731 C CA . ASN A 1 94 ? -17.778 15.158 -3.341 1.00 93.00 94 ASN A 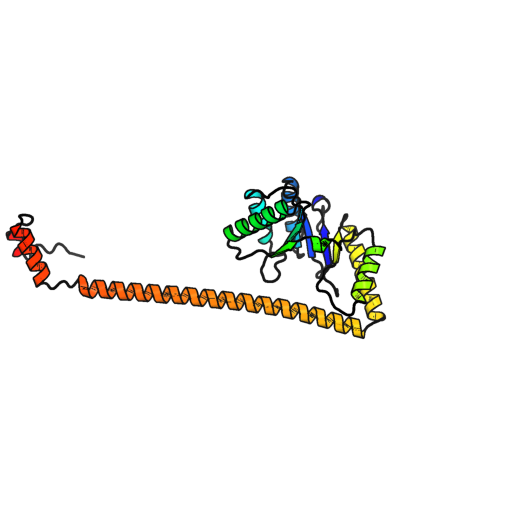CA 1
ATOM 732 C C . ASN A 1 94 ? -17.453 16.498 -2.657 1.00 93.00 94 ASN A C 1
ATOM 734 O O . ASN A 1 94 ? -17.554 17.550 -3.281 1.00 93.00 94 ASN A O 1
ATOM 738 N N . ASN A 1 95 ? -17.125 16.479 -1.363 1.00 95.19 95 ASN A N 1
ATOM 739 C CA . ASN A 1 95 ? -16.874 17.672 -0.562 1.00 95.19 95 ASN A CA 1
ATOM 740 C C . ASN A 1 95 ? -15.492 17.575 0.092 1.00 95.19 95 ASN A C 1
ATOM 742 O O . ASN A 1 95 ? -15.281 16.751 0.982 1.00 95.19 95 ASN A O 1
ATOM 746 N N . GLU A 1 96 ? -14.568 18.441 -0.328 1.00 95.00 96 GLU A N 1
ATOM 747 C CA . GLU A 1 96 ? -13.183 18.457 0.158 1.00 95.00 96 GLU A CA 1
ATOM 748 C C . GLU A 1 96 ? -13.080 18.654 1.675 1.00 95.00 96 GLU A C 1
ATOM 750 O O . GLU A 1 96 ? -12.243 18.023 2.315 1.00 95.00 96 GLU A O 1
ATOM 755 N N . GLY A 1 97 ? -13.956 19.470 2.273 1.00 96.38 97 GLY A N 1
ATOM 756 C CA . GLY A 1 97 ? -13.978 19.691 3.720 1.00 96.38 97 GLY A CA 1
ATOM 757 C C . GLY A 1 97 ? -14.385 18.438 4.498 1.00 96.38 97 GLY A C 1
ATOM 758 O O . GLY A 1 97 ? -13.794 18.133 5.533 1.00 96.38 97 GLY A O 1
ATOM 759 N N . ILE A 1 98 ? -15.346 17.671 3.972 1.00 96.25 98 ILE A N 1
ATOM 760 C CA . ILE A 1 98 ? -15.748 16.378 4.547 1.00 96.25 98 ILE A CA 1
ATOM 761 C C . ILE A 1 98 ? -14.615 15.360 4.413 1.00 96.25 98 ILE A C 1
ATOM 763 O O . ILE A 1 98 ? -14.322 14.645 5.372 1.00 96.25 98 ILE A O 1
ATOM 767 N N . VAL A 1 99 ? -13.960 15.314 3.249 1.00 95.69 99 VAL A N 1
ATOM 768 C CA . VAL A 1 99 ? -12.813 14.433 3.020 1.00 95.69 99 VAL A CA 1
ATOM 769 C C . VAL A 1 99 ? -11.690 14.771 3.996 1.00 95.69 99 VAL A C 1
ATOM 771 O O . VAL A 1 99 ? -11.254 13.887 4.724 1.00 95.69 99 VAL A O 1
ATOM 774 N N . ALA A 1 100 ? -11.281 16.037 4.097 1.00 95.94 100 ALA A N 1
ATOM 775 C CA . ALA A 1 100 ? -10.229 16.476 5.013 1.00 95.94 100 ALA A CA 1
ATOM 776 C C . ALA A 1 100 ? -10.541 16.127 6.479 1.00 95.94 100 ALA A C 1
ATOM 778 O O . ALA A 1 100 ? -9.694 15.549 7.159 1.00 95.94 100 ALA A O 1
ATOM 779 N N . ALA A 1 101 ? -11.769 16.389 6.942 1.00 96.44 101 ALA A N 1
ATOM 780 C CA . ALA A 1 101 ? -12.200 16.032 8.294 1.00 96.44 101 ALA A CA 1
ATOM 781 C C . ALA A 1 101 ? -12.194 14.510 8.532 1.00 96.44 101 ALA A C 1
ATOM 783 O O . ALA A 1 101 ? -11.805 14.040 9.602 1.00 96.44 101 ALA A O 1
ATOM 784 N N . GLY A 1 102 ? -12.590 13.716 7.532 1.00 96.19 102 GLY A N 1
ATOM 785 C CA . GLY A 1 102 ? -12.506 12.258 7.594 1.00 96.19 102 GLY A CA 1
ATOM 786 C C . GLY A 1 102 ? -11.063 11.754 7.670 1.00 96.19 102 GLY A C 1
ATOM 787 O O . GLY A 1 102 ? -10.769 10.876 8.478 1.00 96.19 102 GLY A O 1
ATOM 788 N N . ILE A 1 103 ? -10.150 12.334 6.885 1.00 96.06 103 ILE A N 1
ATOM 789 C CA . ILE A 1 103 ? -8.714 12.016 6.924 1.00 96.06 103 ILE A CA 1
ATOM 790 C C . ILE A 1 103 ? -8.133 12.325 8.305 1.00 96.06 103 ILE A C 1
ATOM 792 O O . ILE A 1 103 ? -7.433 11.485 8.871 1.00 96.06 103 ILE A O 1
ATOM 796 N N . GLU A 1 104 ? -8.449 13.493 8.865 1.00 96.31 104 GLU A N 1
ATOM 797 C CA . GLU A 1 104 ? -8.012 13.876 10.208 1.00 96.31 104 GLU A CA 1
ATOM 798 C C . GLU A 1 104 ? -8.525 12.885 11.263 1.00 96.31 104 GLU A C 1
ATOM 800 O O . GLU A 1 104 ? -7.745 12.396 12.082 1.00 96.31 104 GLU A O 1
ATOM 805 N N . SER A 1 105 ? -9.808 12.516 11.200 1.00 96.69 105 SER A N 1
ATOM 806 C CA . SER A 1 105 ? -10.401 11.528 12.107 1.00 96.69 105 SER A CA 1
ATOM 807 C C . SER A 1 105 ? -9.703 10.165 12.017 1.00 96.69 105 SER A C 1
ATOM 809 O O . SER A 1 105 ? -9.374 9.574 13.047 1.00 96.69 105 SER A O 1
ATOM 811 N N . LEU A 1 106 ? -9.393 9.690 10.804 1.00 96.81 106 LEU A N 1
ATOM 812 C CA . LEU A 1 106 ? -8.645 8.444 10.604 1.00 96.81 106 LEU A CA 1
ATOM 813 C C . LEU A 1 106 ? -7.234 8.526 11.196 1.00 96.81 106 LEU A C 1
ATOM 815 O O . LEU A 1 106 ? -6.802 7.578 11.847 1.00 96.81 106 LEU A O 1
ATOM 819 N N . GLN A 1 107 ? -6.525 9.645 11.019 1.00 96.00 107 GLN A N 1
ATOM 820 C CA . GLN A 1 107 ? -5.191 9.827 11.598 1.00 96.00 107 GLN A CA 1
ATOM 821 C C . GLN A 1 107 ? -5.222 9.863 13.130 1.00 96.00 107 GLN A C 1
ATOM 823 O O . GLN A 1 107 ? -4.387 9.226 13.771 1.00 96.00 107 GLN A O 1
ATOM 828 N N . GLN A 1 108 ? -6.201 10.549 13.725 1.00 96.06 108 GLN A N 1
ATOM 829 C CA . GLN A 1 108 ? -6.380 10.585 15.179 1.00 96.06 108 GLN A CA 1
ATOM 830 C C . GLN A 1 108 ? -6.691 9.190 15.744 1.00 96.06 108 GLN A C 1
ATOM 832 O O . GLN A 1 108 ? -6.067 8.766 16.720 1.00 96.06 108 GLN A O 1
ATOM 837 N N . SER A 1 109 ? -7.603 8.442 15.112 1.00 96.44 109 SER A N 1
ATOM 838 C CA . SER A 1 109 ? -7.921 7.064 15.508 1.00 96.44 109 SER A CA 1
ATOM 839 C C . SER A 1 109 ? -6.740 6.110 15.322 1.00 96.44 109 SER A C 1
ATOM 841 O O . SER A 1 109 ? -6.518 5.252 16.175 1.00 96.44 109 SER A O 1
ATOM 843 N N . ALA A 1 110 ? -5.953 6.271 14.256 1.00 95.38 110 ALA A N 1
ATOM 844 C CA . ALA A 1 110 ? -4.741 5.491 14.029 1.00 95.38 110 ALA A CA 1
ATOM 845 C C . ALA A 1 110 ? -3.691 5.748 15.125 1.00 95.38 110 ALA A C 1
ATOM 847 O O . ALA A 1 110 ? -3.164 4.798 15.707 1.00 95.38 110 ALA A O 1
ATOM 848 N N . ALA A 1 111 ? -3.453 7.016 15.475 1.00 93.94 111 ALA A N 1
ATOM 849 C CA . ALA A 1 111 ? -2.533 7.398 16.546 1.00 93.94 111 ALA A CA 1
ATOM 850 C C . ALA A 1 111 ? -2.967 6.835 17.910 1.00 93.94 111 ALA A C 1
ATOM 852 O O . ALA A 1 111 ? -2.136 6.334 18.670 1.00 93.94 111 ALA A O 1
ATOM 853 N N . ALA A 1 112 ? -4.273 6.838 18.200 1.00 94.94 112 ALA A N 1
ATOM 854 C CA . ALA A 1 112 ? -4.826 6.230 19.410 1.00 94.94 112 ALA A CA 1
ATOM 855 C C . ALA A 1 112 ? -4.602 4.705 19.480 1.00 94.94 112 ALA A C 1
ATOM 857 O O . ALA A 1 112 ? -4.536 4.145 20.572 1.00 94.94 112 ALA A O 1
ATOM 858 N N . GLN A 1 113 ? -4.442 4.039 18.332 1.00 94.06 113 GLN A N 1
ATOM 859 C CA . GLN A 1 113 ? -4.124 2.610 18.217 1.00 94.06 113 GLN A CA 1
ATOM 860 C C . GLN A 1 113 ? -2.621 2.336 18.027 1.00 94.06 113 GLN A C 1
ATOM 862 O O . GLN A 1 113 ? -2.237 1.246 17.608 1.00 94.06 113 GLN A O 1
ATOM 867 N N . ALA A 1 114 ? -1.766 3.312 18.352 1.00 91.00 114 ALA A N 1
ATOM 868 C CA . ALA A 1 114 ? -0.308 3.232 18.251 1.00 91.00 114 ALA A CA 1
ATOM 869 C C . ALA A 1 114 ? 0.247 3.049 16.823 1.00 91.00 114 ALA A C 1
ATOM 871 O O . ALA A 1 114 ? 1.418 2.703 16.656 1.00 91.00 114 ALA A O 1
ATOM 872 N N . PHE A 1 115 ? -0.543 3.340 15.785 1.00 90.12 115 PHE A N 1
ATOM 873 C CA . PHE A 1 115 ? 0.009 3.533 14.447 1.00 90.12 115 PHE A CA 1
ATOM 874 C C . PHE A 1 115 ? 0.688 4.902 14.385 1.00 90.12 115 PHE A C 1
ATOM 876 O O . PHE A 1 115 ? 0.083 5.922 14.710 1.00 90.12 115 PHE A O 1
ATOM 883 N N . SER A 1 116 ? 1.950 4.937 13.955 1.00 85.81 116 SER A N 1
ATOM 884 C CA . SER A 1 116 ? 2.700 6.191 13.810 1.00 85.81 116 SER A CA 1
ATOM 885 C C . SER A 1 116 ? 2.131 7.079 12.703 1.00 85.81 116 SER A C 1
ATOM 887 O O . SER A 1 116 ? 2.137 8.301 12.825 1.00 85.81 116 SER A O 1
ATOM 889 N N . THR A 1 117 ? 1.649 6.467 11.619 1.00 91.50 117 THR A N 1
ATOM 890 C CA . THR A 1 117 ? 1.002 7.143 10.496 1.00 91.50 117 THR A CA 1
ATOM 891 C C . THR A 1 117 ? 0.198 6.152 9.655 1.00 91.50 117 THR A C 1
ATOM 893 O O . THR A 1 117 ? 0.422 4.940 9.712 1.00 91.50 117 THR A O 1
ATOM 896 N N . ILE A 1 118 ? -0.721 6.680 8.851 1.00 95.38 118 ILE A N 1
ATOM 897 C CA . ILE A 1 118 ? -1.469 5.946 7.829 1.00 95.38 118 ILE A CA 1
ATOM 898 C C . ILE A 1 118 ? -1.300 6.660 6.488 1.00 95.38 118 ILE A C 1
ATOM 900 O O . ILE A 1 118 ? -1.303 7.890 6.406 1.00 95.38 118 ILE A O 1
ATOM 904 N N . GLY A 1 119 ? -1.129 5.885 5.424 1.00 94.00 119 GLY A N 1
ATOM 905 C CA . GLY A 1 119 ? -0.951 6.393 4.074 1.00 94.00 119 GLY A CA 1
ATOM 906 C C . GLY A 1 119 ? -2.310 6.680 3.464 1.00 94.00 119 GLY A C 1
ATOM 907 O O . GLY A 1 119 ? -2.965 5.769 2.967 1.00 94.00 119 GLY A O 1
ATOM 908 N N . VAL A 1 120 ? -2.747 7.934 3.500 1.00 94.38 120 VAL A N 1
ATOM 909 C CA . VAL A 1 120 ? -4.029 8.314 2.908 1.00 94.38 120 VAL A CA 1
ATOM 910 C C . VAL A 1 120 ? -3.808 8.846 1.501 1.00 94.38 120 VAL A C 1
ATOM 912 O O . VAL A 1 120 ? -3.115 9.844 1.313 1.00 94.38 120 VAL A O 1
ATOM 915 N N . MET A 1 121 ? -4.389 8.171 0.511 1.00 92.19 121 MET A N 1
ATOM 916 C CA . MET A 1 121 ? -4.306 8.568 -0.889 1.00 92.19 121 MET A CA 1
ATOM 917 C C . MET A 1 121 ? -5.647 9.140 -1.357 1.00 92.19 121 MET A C 1
ATOM 919 O O . MET A 1 121 ? -6.667 8.449 -1.269 1.00 92.19 121 MET A O 1
ATOM 923 N N . PRO A 1 122 ? -5.681 10.378 -1.881 1.00 89.19 122 PRO A N 1
ATOM 924 C CA . PRO A 1 122 ? -6.890 10.902 -2.486 1.00 89.19 122 PRO A CA 1
ATOM 925 C C . PRO A 1 122 ? -7.234 10.087 -3.733 1.00 89.19 122 PRO A C 1
ATOM 927 O O . PRO A 1 122 ? -6.385 9.750 -4.561 1.00 89.19 122 PRO A O 1
ATOM 930 N N . ALA A 1 123 ? -8.514 9.779 -3.870 1.00 86.88 123 ALA A N 1
ATOM 931 C CA . ALA A 1 123 ? -9.055 9.021 -4.981 1.00 86.88 123 ALA A CA 1
ATOM 932 C C . ALA A 1 123 ? -9.185 9.828 -6.279 1.00 86.88 123 ALA A C 1
ATOM 934 O O . ALA A 1 123 ? -9.706 9.296 -7.250 1.00 86.88 123 ALA A O 1
ATOM 935 N N . SER A 1 124 ? -8.705 11.073 -6.341 1.00 78.31 124 SER A N 1
ATOM 936 C CA . SER A 1 124 ? -8.506 11.768 -7.623 1.00 78.31 124 SER A CA 1
ATOM 937 C C . SER A 1 124 ? -7.615 10.944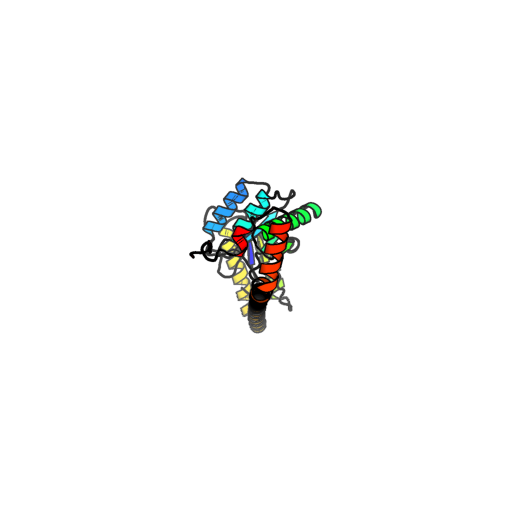 -8.564 1.00 78.31 124 SER A C 1
ATOM 939 O O . SER A 1 124 ? -7.824 10.912 -9.768 1.00 78.31 124 SER A O 1
ATOM 941 N N . ASN A 1 125 ? -6.710 10.131 -8.010 1.00 69.12 125 ASN A N 1
ATOM 942 C CA . ASN A 1 125 ? -5.938 9.149 -8.775 1.00 69.12 125 ASN A CA 1
ATOM 943 C C . ASN A 1 125 ? -6.793 8.008 -9.381 1.00 69.12 125 ASN A C 1
ATOM 945 O O . ASN A 1 125 ? -6.312 7.283 -10.252 1.00 69.12 125 ASN A O 1
ATOM 949 N N . LEU A 1 126 ? -8.048 7.836 -8.941 1.00 78.75 126 LEU A N 1
ATOM 950 C CA . LEU A 1 126 ? -9.025 6.893 -9.505 1.00 78.75 126 LEU A CA 1
ATOM 951 C C . LEU A 1 126 ? -9.807 7.476 -10.691 1.00 78.75 126 LEU A C 1
ATOM 953 O O . LEU A 1 126 ? -10.667 6.777 -11.233 1.00 78.75 126 LEU A O 1
ATOM 957 N N . GLU A 1 127 ? -9.542 8.717 -11.116 1.00 74.12 127 GLU A N 1
ATOM 958 C CA . GLU A 1 127 ? -10.141 9.290 -12.334 1.00 74.12 127 GLU A CA 1
ATOM 959 C C . GLU A 1 127 ? -9.855 8.422 -13.571 1.00 74.12 127 GLU A C 1
ATOM 961 O O . GLU A 1 127 ? -10.679 8.336 -14.475 1.00 74.12 127 GLU A O 1
ATOM 966 N N . ASN A 1 128 ? -8.756 7.661 -13.551 1.00 82.50 128 ASN A N 1
ATOM 967 C CA . ASN A 1 128 ? -8.426 6.642 -14.549 1.00 82.50 128 ASN A CA 1
ATOM 968 C C . ASN A 1 128 ? -8.934 5.240 -14.156 1.00 82.50 128 ASN A C 1
ATOM 970 O O . ASN A 1 128 ? -8.209 4.253 -14.314 1.00 82.50 128 ASN A O 1
ATOM 974 N N . SER A 1 129 ? -10.141 5.147 -13.585 1.00 91.88 129 SER A N 1
ATOM 975 C CA . SER A 1 129 ? -10.801 3.864 -13.316 1.00 91.88 129 SER A CA 1
ATOM 976 C C . SER A 1 129 ? -11.677 3.434 -14.488 1.00 91.88 129 SER A C 1
ATOM 978 O O . SER A 1 129 ? -12.355 4.249 -15.108 1.00 91.88 129 SER A O 1
ATOM 980 N N . TYR A 1 130 ? -11.661 2.138 -14.787 1.00 95.00 130 TYR A N 1
ATOM 981 C CA . TYR A 1 130 ? -12.388 1.554 -15.912 1.00 95.00 130 TYR A CA 1
ATOM 982 C C . TYR A 1 130 ? -13.425 0.554 -15.417 1.00 95.00 130 TYR A C 1
ATOM 984 O O . TYR A 1 130 ? -13.138 -0.225 -14.513 1.00 95.00 130 TYR A O 1
ATOM 992 N N . GLU A 1 131 ? -14.608 0.526 -16.019 1.00 95.88 131 GLU A N 1
ATOM 993 C CA . GLU A 1 131 ? -15.575 -0.544 -15.766 1.00 95.88 131 GLU A CA 1
ATOM 994 C C . GLU A 1 131 ? -15.117 -1.827 -16.467 1.00 95.88 131 GLU A C 1
ATOM 996 O O . GLU A 1 131 ? -14.757 -1.798 -17.644 1.00 95.88 131 GLU A O 1
ATOM 1001 N N . ALA A 1 132 ? -15.161 -2.974 -15.785 1.00 94.62 132 ALA A N 1
ATOM 1002 C CA . ALA A 1 132 ? -14.667 -4.243 -16.332 1.00 94.62 132 ALA A CA 1
ATOM 1003 C C . ALA A 1 132 ? -15.348 -4.667 -17.645 1.00 94.62 132 ALA A C 1
ATOM 1005 O O . ALA A 1 132 ? -14.738 -5.324 -18.490 1.00 94.62 132 ALA A O 1
ATOM 1006 N N . ARG A 1 133 ? -16.609 -4.260 -17.839 1.00 94.62 133 ARG A N 1
ATOM 1007 C CA . ARG A 1 133 ? -17.374 -4.493 -19.074 1.00 94.62 133 ARG A CA 1
ATOM 1008 C C . ARG A 1 133 ? -16.822 -3.731 -20.285 1.00 94.62 133 ARG A C 1
ATOM 1010 O O . ARG A 1 133 ? -16.997 -4.184 -21.416 1.00 94.62 133 ARG A O 1
ATOM 1017 N N . ASP A 1 134 ? -16.116 -2.623 -20.066 1.00 96.31 134 ASP A N 1
ATOM 1018 C CA . ASP A 1 134 ? -15.593 -1.744 -21.116 1.00 96.31 134 ASP A CA 1
ATOM 1019 C C . ASP A 1 134 ? -14.210 -2.220 -21.590 1.00 96.31 134 ASP A C 1
ATOM 1021 O O . ASP A 1 134 ? -13.223 -1.481 -21.617 1.00 96.31 134 ASP A O 1
ATOM 1025 N N . THR A 1 135 ? -14.137 -3.492 -21.990 1.00 96.00 135 THR A N 1
ATOM 1026 C CA . THR A 1 135 ? -12.889 -4.183 -22.362 1.00 96.00 135 THR A CA 1
ATOM 1027 C C . THR A 1 135 ? -12.086 -3.451 -23.439 1.00 96.00 135 THR A C 1
ATOM 1029 O O . THR A 1 135 ? -10.862 -3.383 -23.346 1.00 96.00 135 THR A O 1
ATOM 1032 N N . SER A 1 136 ? -12.748 -2.837 -24.425 1.00 97.00 136 SER A N 1
ATOM 1033 C CA . SER A 1 136 ? -12.090 -2.031 -25.462 1.00 97.00 136 SER A CA 1
ATOM 1034 C C . SER A 1 136 ? -11.370 -0.805 -24.892 1.00 97.00 136 SER A C 1
ATOM 1036 O O . SER A 1 136 ? -10.269 -0.482 -25.336 1.00 97.00 136 SER A O 1
ATOM 1038 N N . VAL A 1 137 ? -11.964 -0.140 -23.895 1.00 96.62 137 VAL A N 1
ATOM 1039 C CA . VAL A 1 137 ? -11.380 1.045 -23.248 1.00 96.62 137 VAL A CA 1
ATOM 1040 C C . VAL A 1 137 ? -10.190 0.635 -22.386 1.00 96.62 137 VAL A C 1
ATOM 1042 O O . VAL A 1 137 ? -9.124 1.237 -22.496 1.00 96.62 137 VAL A O 1
ATOM 1045 N N . ILE A 1 138 ? -10.343 -0.435 -21.595 1.00 96.44 138 ILE A N 1
ATOM 1046 C CA . ILE A 1 138 ? -9.258 -1.010 -20.787 1.00 96.44 138 ILE A CA 1
ATOM 1047 C C . ILE A 1 138 ? -8.078 -1.380 -21.684 1.00 96.44 138 ILE A C 1
ATOM 1049 O O . ILE A 1 138 ? -6.944 -1.002 -21.399 1.00 96.44 138 ILE A O 1
ATOM 1053 N N . LYS A 1 139 ? -8.347 -2.083 -22.789 1.00 97.12 139 LYS A N 1
ATOM 1054 C CA . LYS A 1 139 ? -7.333 -2.495 -23.759 1.00 97.12 139 LYS A CA 1
ATOM 1055 C C . LYS A 1 139 ? -6.559 -1.303 -24.314 1.00 97.12 139 LYS A C 1
ATOM 1057 O O . LYS A 1 139 ? -5.331 -1.316 -24.276 1.00 97.12 139 LYS A O 1
ATOM 1062 N N . GLU A 1 140 ? -7.247 -0.276 -24.807 1.00 97.06 140 GLU A N 1
ATOM 1063 C CA . GLU A 1 140 ? -6.579 0.872 -25.429 1.00 97.06 140 GLU A CA 1
ATOM 1064 C C . GLU A 1 140 ? -5.790 1.705 -24.410 1.00 97.06 140 GLU A C 1
ATOM 1066 O O . GLU A 1 140 ? -4.643 2.088 -24.663 1.00 97.06 140 GLU A O 1
ATOM 1071 N N . ALA A 1 141 ? -6.353 1.921 -23.219 1.00 95.62 141 ALA A N 1
ATOM 1072 C CA . ALA A 1 141 ? -5.659 2.600 -22.130 1.00 95.62 141 ALA A CA 1
ATOM 1073 C C . ALA A 1 141 ? -4.400 1.835 -21.696 1.00 95.62 141 ALA A C 1
ATOM 1075 O O . ALA A 1 141 ? -3.323 2.416 -21.532 1.00 95.62 141 ALA A O 1
ATOM 1076 N N . TYR A 1 142 ? -4.513 0.514 -21.557 1.00 96.38 142 TYR A N 1
ATOM 1077 C CA . TYR A 1 142 ? -3.405 -0.339 -21.158 1.00 96.38 142 TYR A CA 1
ATOM 1078 C C . TYR A 1 142 ? -2.304 -0.392 -22.219 1.00 96.38 142 TYR A C 1
ATOM 1080 O O . TYR A 1 142 ? -1.125 -0.221 -21.906 1.00 96.38 142 TYR A O 1
ATOM 1088 N N . LYS A 1 143 ? -2.683 -0.523 -23.492 1.00 96.62 143 LYS A N 1
ATOM 1089 C CA . LYS A 1 143 ? -1.766 -0.454 -24.633 1.00 96.62 143 LYS A CA 1
ATOM 1090 C C . LYS A 1 143 ? -1.022 0.880 -24.689 1.00 96.62 143 LYS A C 1
ATOM 1092 O O . LYS A 1 143 ? 0.193 0.895 -24.882 1.00 96.62 143 LYS A O 1
ATOM 1097 N N . THR A 1 144 ? -1.721 1.990 -24.458 1.00 95.81 144 THR A N 1
ATOM 1098 C CA . THR A 1 144 ? -1.110 3.327 -24.392 1.00 95.81 144 THR A CA 1
ATOM 1099 C C . THR A 1 144 ? -0.045 3.395 -23.294 1.00 95.81 144 THR A C 1
ATOM 1101 O O . THR A 1 144 ? 1.056 3.898 -23.525 1.00 95.81 144 THR A O 1
ATOM 1104 N N . ARG A 1 145 ? -0.313 2.814 -22.117 1.00 95.25 145 ARG A N 1
ATOM 1105 C CA . ARG A 1 145 ? 0.670 2.721 -21.023 1.00 95.25 145 ARG A CA 1
ATOM 1106 C C . ARG A 1 145 ? 1.864 1.844 -21.397 1.00 95.25 145 ARG A C 1
ATOM 1108 O O . ARG A 1 145 ? 3.005 2.263 -21.195 1.00 95.25 145 ARG A O 1
ATOM 1115 N N . LEU A 1 146 ? 1.633 0.676 -21.999 1.00 95.69 146 LEU A N 1
ATOM 1116 C CA . LEU A 1 146 ? 2.703 -0.213 -22.469 1.00 95.69 146 LEU A CA 1
ATOM 1117 C C . LEU A 1 146 ? 3.650 0.504 -23.443 1.00 95.69 146 LEU A C 1
ATOM 1119 O O . LEU A 1 146 ? 4.867 0.411 -23.275 1.00 95.69 146 LEU A O 1
ATOM 1123 N N . LEU A 1 147 ? 3.106 1.290 -24.376 1.00 96.38 147 LEU A N 1
ATOM 1124 C CA . LEU A 1 147 ? 3.871 2.055 -25.366 1.00 96.38 147 LEU A CA 1
ATOM 1125 C C . LEU A 1 147 ? 4.531 3.328 -24.809 1.00 96.38 147 LEU A C 1
ATOM 1127 O O . LEU A 1 147 ? 5.434 3.865 -25.449 1.00 96.38 147 LEU A O 1
ATOM 1131 N N . SER A 1 148 ? 4.133 3.803 -23.624 1.00 95.31 148 SER A N 1
ATOM 1132 C CA . SER A 1 148 ? 4.746 4.983 -23.004 1.00 95.31 148 SER A CA 1
ATOM 1133 C C . SER A 1 148 ? 6.250 4.768 -22.769 1.00 95.31 148 SER A C 1
ATOM 1135 O O . SER A 1 148 ? 6.632 3.751 -22.178 1.00 95.31 148 SER A O 1
ATOM 1137 N N . PRO A 1 149 ? 7.125 5.717 -23.152 1.00 89.94 149 PRO A N 1
ATOM 1138 C CA . PRO A 1 149 ? 8.562 5.605 -22.901 1.00 89.94 149 PRO A CA 1
ATOM 1139 C C . PRO A 1 149 ? 8.897 5.679 -21.406 1.00 89.94 149 PRO A C 1
ATOM 1141 O O . PRO A 1 149 ? 9.894 5.108 -20.966 1.00 89.94 149 PRO A O 1
ATOM 1144 N N . VAL A 1 150 ? 8.055 6.351 -20.615 1.00 90.38 150 VAL A N 1
ATOM 1145 C CA . VAL A 1 150 ? 8.220 6.483 -19.167 1.00 90.38 150 VAL A CA 1
ATOM 1146 C C . VAL A 1 150 ? 7.335 5.458 -18.470 1.00 90.38 150 VAL A C 1
ATOM 1148 O O . VAL A 1 150 ? 6.122 5.405 -18.687 1.00 90.38 150 VAL A O 1
ATOM 1151 N N . MET A 1 151 ? 7.949 4.633 -17.622 1.00 87.31 151 MET A N 1
ATOM 1152 C CA . MET A 1 151 ? 7.217 3.727 -16.745 1.00 87.31 151 MET A CA 1
ATOM 1153 C C . MET A 1 151 ? 6.623 4.534 -15.591 1.00 87.31 151 MET A C 1
ATOM 1155 O O . MET A 1 151 ? 7.331 4.925 -14.665 1.00 87.31 151 MET A O 1
ATOM 1159 N N . THR A 1 152 ? 5.328 4.816 -15.680 1.00 86.69 152 THR A N 1
ATOM 1160 C CA . THR A 1 152 ? 4.568 5.441 -14.600 1.00 86.69 152 THR A CA 1
ATOM 1161 C C . THR A 1 152 ? 4.370 4.437 -13.468 1.00 86.69 152 THR A C 1
ATOM 1163 O O . THR A 1 152 ? 4.095 3.266 -13.722 1.00 86.69 152 THR A O 1
ATOM 1166 N N . THR A 1 153 ? 4.445 4.899 -12.222 1.00 82.12 153 THR A N 1
ATOM 1167 C CA . THR A 1 153 ? 4.045 4.120 -11.035 1.00 82.12 153 THR A CA 1
ATOM 1168 C C . THR A 1 153 ? 2.526 4.097 -10.841 1.00 82.12 153 THR A C 1
ATOM 1170 O O . THR A 1 153 ? 2.031 3.594 -9.838 1.00 82.12 153 THR A O 1
ATOM 1173 N N . GLU A 1 154 ? 1.777 4.693 -11.770 1.00 85.81 154 GLU A N 1
ATOM 1174 C CA . GLU A 1 154 ? 0.322 4.727 -11.735 1.00 85.81 154 GLU A CA 1
ATOM 1175 C C . GLU A 1 154 ? -0.267 3.331 -11.929 1.00 85.81 154 GLU A C 1
ATOM 1177 O O . GLU A 1 154 ? -0.003 2.644 -12.922 1.00 85.81 154 GLU A O 1
ATOM 1182 N N . ALA A 1 155 ? -1.113 2.946 -10.981 1.00 90.50 155 ALA A N 1
ATOM 1183 C CA . ALA A 1 155 ? -1.901 1.734 -11.051 1.00 90.50 155 ALA A CA 1
ATOM 1184 C C . ALA A 1 155 ? -3.006 1.817 -12.120 1.00 90.50 155 ALA A C 1
ATOM 1186 O O . ALA A 1 155 ? -3.478 2.887 -12.523 1.00 90.50 155 ALA A O 1
ATOM 1187 N N . VAL A 1 156 ? -3.451 0.653 -12.589 1.00 92.50 156 VAL A N 1
ATOM 1188 C CA . VAL A 1 156 ? -4.680 0.513 -13.377 1.00 92.50 156 VAL A CA 1
ATOM 1189 C C . VAL A 1 156 ? -5.801 0.138 -12.418 1.00 92.50 156 VAL A C 1
ATOM 1191 O O . VAL A 1 156 ? -5.754 -0.927 -11.806 1.00 92.50 156 VAL A O 1
ATOM 1194 N N . TYR A 1 157 ? -6.805 1.001 -12.298 1.00 94.56 157 TYR A N 1
ATOM 1195 C CA . TYR A 1 157 ? -7.965 0.753 -11.450 1.00 94.56 157 TYR A CA 1
ATOM 1196 C C . TYR A 1 157 ? -9.115 0.218 -12.294 1.00 94.56 157 TYR A C 1
ATOM 1198 O O . TYR A 1 157 ? -9.488 0.827 -13.296 1.00 94.56 157 TYR A O 1
ATOM 1206 N N . ILE A 1 158 ? -9.681 -0.918 -11.904 1.00 95.06 158 ILE A N 1
ATOM 1207 C CA . ILE A 1 158 ? -10.750 -1.571 -12.662 1.00 95.06 158 ILE A CA 1
ATOM 1208 C C . ILE A 1 158 ? -11.898 -1.888 -11.714 1.00 95.06 158 ILE A C 1
ATOM 1210 O O . ILE A 1 158 ? -11.716 -2.612 -10.739 1.00 95.06 158 ILE A O 1
ATOM 1214 N N . ARG A 1 159 ? -13.072 -1.324 -11.985 1.00 95.00 159 ARG A N 1
ATOM 1215 C CA . ARG A 1 159 ? -14.311 -1.547 -11.240 1.00 95.00 159 ARG A CA 1
ATOM 1216 C C . ARG A 1 159 ? -14.921 -2.868 -11.680 1.00 95.00 159 ARG A C 1
ATOM 1218 O O . ARG A 1 159 ? -15.189 -3.071 -12.863 1.00 95.00 159 ARG A O 1
ATOM 1225 N N . ILE A 1 160 ? -15.101 -3.761 -10.718 1.00 93.62 160 ILE A N 1
ATOM 1226 C CA . ILE A 1 160 ? -15.635 -5.103 -10.920 1.00 93.62 160 ILE A CA 1
ATOM 1227 C C . ILE A 1 160 ? -17.074 -5.133 -10.415 1.00 93.62 160 ILE A C 1
ATOM 1229 O O . ILE A 1 160 ? -17.326 -4.888 -9.233 1.00 93.62 160 ILE A O 1
ATOM 1233 N N . ALA A 1 161 ? -18.005 -5.478 -11.302 1.00 91.12 161 ALA A N 1
ATOM 1234 C CA . ALA A 1 161 ? -19.413 -5.648 -10.969 1.00 91.12 161 ALA A CA 1
ATOM 1235 C C . ALA A 1 161 ? -19.788 -7.118 -10.733 1.00 91.12 161 ALA A C 1
ATOM 1237 O O . ALA A 1 161 ? -20.819 -7.388 -10.121 1.00 91.12 161 ALA A O 1
ATOM 1238 N N . ARG A 1 162 ? -18.989 -8.072 -11.230 1.00 89.56 162 ARG A N 1
ATOM 1239 C CA . ARG A 1 162 ? -19.166 -9.520 -11.023 1.00 89.56 162 ARG A CA 1
ATOM 1240 C C . ARG A 1 162 ? -17.817 -10.228 -10.962 1.00 89.56 162 ARG A C 1
ATOM 1242 O O . ARG A 1 162 ? -16.896 -9.866 -11.682 1.00 89.56 162 ARG A O 1
ATOM 1249 N N . GLU A 1 163 ? -17.715 -11.290 -10.169 1.00 85.69 163 GLU A N 1
ATOM 1250 C CA . GLU A 1 163 ? -16.474 -12.069 -10.018 1.00 85.69 163 GLU A CA 1
ATOM 1251 C C . GLU A 1 163 ? -15.911 -12.591 -11.352 1.00 85.69 163 GLU A C 1
ATOM 1253 O O . GLU A 1 163 ? -14.707 -12.510 -11.595 1.00 85.69 163 GLU A O 1
ATOM 1258 N N . GLU A 1 164 ? -16.780 -13.066 -12.246 1.00 89.75 164 GLU A N 1
ATOM 1259 C CA . GLU A 1 164 ? -16.400 -13.578 -13.571 1.00 89.75 164 GLU A CA 1
ATOM 1260 C C . GLU A 1 164 ? -15.653 -12.546 -14.437 1.00 89.75 164 GLU A C 1
ATOM 1262 O O . GLU A 1 164 ? -14.865 -12.910 -15.313 1.00 89.75 164 GLU A O 1
ATOM 1267 N N . GLU A 1 165 ? -15.845 -11.253 -14.164 1.00 92.56 165 GLU A N 1
ATOM 1268 C CA . GLU A 1 165 ? -15.202 -10.169 -14.903 1.00 92.56 165 GLU A CA 1
ATOM 1269 C C . GLU A 1 165 ? -13.703 -10.072 -14.588 1.00 92.56 165 GLU A C 1
ATOM 1271 O O . GLU A 1 165 ? -12.933 -9.657 -15.453 1.00 92.56 165 GLU A O 1
ATOM 1276 N N . ILE A 1 166 ? -13.256 -10.519 -13.408 1.00 90.44 166 ILE A N 1
ATOM 1277 C CA . ILE A 1 166 ? -11.837 -10.474 -13.017 1.00 90.44 166 ILE A CA 1
ATOM 1278 C C . ILE A 1 166 ? -11.004 -11.382 -13.918 1.00 90.44 166 ILE A C 1
ATOM 1280 O O . ILE A 1 166 ? -9.985 -10.947 -14.455 1.00 90.44 166 ILE A O 1
ATOM 1284 N N . ALA A 1 167 ? -11.460 -12.616 -14.146 1.00 90.75 167 ALA A N 1
ATOM 1285 C CA . ALA A 1 167 ? -10.772 -13.551 -15.033 1.00 90.75 167 ALA A CA 1
ATOM 1286 C C . ALA A 1 167 ? -10.722 -13.022 -16.477 1.00 90.75 167 ALA A C 1
ATOM 1288 O O . ALA A 1 167 ? -9.673 -13.084 -17.123 1.00 90.75 167 ALA A O 1
ATOM 1289 N N . GLY A 1 168 ? -11.828 -12.443 -16.961 1.00 93.88 168 GLY A N 1
ATOM 1290 C CA . GLY A 1 168 ? -11.906 -11.853 -18.299 1.00 93.88 168 GLY A CA 1
ATOM 1291 C C . GLY A 1 168 ? -10.954 -10.668 -18.484 1.00 93.88 168 GLY A C 1
ATOM 1292 O O . GLY A 1 168 ? -10.190 -10.628 -19.450 1.00 93.88 168 GLY A O 1
ATOM 1293 N N . VAL A 1 169 ? -10.941 -9.733 -17.531 1.00 94.88 169 VAL A N 1
ATOM 1294 C CA . VAL A 1 169 ? -10.029 -8.579 -17.532 1.00 94.88 169 VAL A CA 1
ATOM 1295 C C . VAL A 1 169 ? -8.578 -9.033 -17.441 1.00 94.88 169 VAL A C 1
ATOM 1297 O O . VAL A 1 169 ? -7.723 -8.544 -18.176 1.00 94.88 169 VAL A O 1
ATOM 1300 N N . GLN A 1 170 ? -8.273 -10.000 -16.585 1.00 93.19 170 GLN A N 1
ATOM 1301 C CA . GLN A 1 170 ? -6.912 -10.489 -16.448 1.00 93.19 170 GLN A CA 1
ATOM 1302 C C . GLN A 1 170 ? -6.414 -11.162 -17.735 1.00 93.19 170 GLN A C 1
ATOM 1304 O O . GLN A 1 170 ? -5.278 -10.922 -18.158 1.00 93.19 170 GLN A O 1
ATOM 1309 N N . GLN A 1 171 ? -7.249 -11.985 -18.375 1.00 94.69 171 GLN A N 1
ATOM 1310 C CA . GLN A 1 171 ? -6.920 -12.604 -19.656 1.00 94.69 171 GLN A CA 1
ATOM 1311 C C . GLN A 1 171 ? -6.682 -11.540 -20.733 1.00 94.69 171 GLN A C 1
ATOM 1313 O O . GLN A 1 171 ? -5.714 -11.649 -21.488 1.00 94.69 171 GLN A O 1
ATOM 1318 N N . LEU A 1 172 ? -7.520 -10.498 -20.776 1.00 96.44 172 LEU A N 1
ATOM 1319 C CA . LEU A 1 172 ? -7.359 -9.355 -21.675 1.00 96.44 172 LEU A CA 1
ATOM 1320 C C . LEU A 1 172 ? -5.986 -8.698 -21.479 1.00 96.44 172 LEU A C 1
ATOM 1322 O O . LEU A 1 172 ? -5.210 -8.613 -22.428 1.00 96.44 172 LEU A O 1
ATOM 1326 N N . LEU A 1 173 ? -5.654 -8.290 -20.252 1.00 95.94 173 LEU A N 1
ATOM 1327 C CA . LEU A 1 173 ? -4.393 -7.605 -19.957 1.00 95.94 173 LEU A CA 1
ATOM 1328 C C . LEU A 1 173 ? -3.171 -8.496 -20.244 1.00 95.94 173 LEU A C 1
ATOM 1330 O O . LEU A 1 173 ? -2.193 -8.030 -20.822 1.00 95.94 173 LEU A O 1
ATOM 1334 N N . THR A 1 174 ? -3.247 -9.788 -19.910 1.00 95.50 174 THR A N 1
ATOM 1335 C CA . THR A 1 174 ? -2.182 -10.769 -20.196 1.00 95.50 174 THR A CA 1
ATOM 1336 C C . THR A 1 174 ? -1.964 -10.945 -21.700 1.00 95.50 174 THR A C 1
ATOM 1338 O O . THR A 1 174 ? -0.827 -11.040 -22.166 1.00 95.50 174 THR A O 1
ATOM 1341 N N . THR A 1 175 ? -3.053 -10.968 -22.474 1.00 96.88 175 THR A N 1
ATOM 1342 C CA . THR A 1 175 ? -2.995 -11.055 -23.938 1.00 96.88 175 THR A CA 1
ATOM 1343 C C . THR A 1 175 ? -2.312 -9.822 -24.524 1.00 96.88 175 THR A C 1
ATOM 1345 O O . THR A 1 175 ? -1.433 -9.963 -25.371 1.00 96.88 175 THR A O 1
ATOM 1348 N N . GLU A 1 176 ? -2.649 -8.623 -24.042 1.00 97.81 176 GLU A N 1
ATOM 1349 C CA . GLU A 1 176 ? -2.000 -7.388 -24.494 1.00 97.81 176 GLU A CA 1
ATOM 1350 C C . GLU A 1 176 ? -0.515 -7.326 -24.096 1.00 97.81 176 GLU A C 1
ATOM 1352 O O . GLU A 1 176 ? 0.306 -6.931 -24.923 1.00 97.81 176 GLU A O 1
ATOM 1357 N N . GLU A 1 177 ? -0.131 -7.774 -22.891 1.00 97.06 177 GLU A N 1
ATOM 1358 C CA . GLU A 1 177 ? 1.290 -7.889 -22.516 1.00 97.06 177 GLU A CA 1
ATOM 1359 C C . GLU A 1 177 ? 2.043 -8.869 -23.422 1.00 97.06 177 GLU A C 1
ATOM 1361 O O . GLU A 1 177 ? 3.146 -8.559 -23.865 1.00 97.06 177 GLU A O 1
ATOM 1366 N N . THR A 1 178 ? 1.440 -10.019 -23.740 1.00 97.75 178 THR A N 1
ATOM 1367 C CA . THR A 1 178 ? 2.048 -11.039 -24.611 1.00 97.75 178 THR A CA 1
ATOM 1368 C C . THR A 1 178 ? 2.246 -10.505 -26.030 1.00 97.75 178 THR A C 1
ATOM 1370 O O . THR A 1 178 ? 3.308 -10.686 -26.624 1.00 97.75 178 THR A O 1
ATOM 1373 N N . LEU A 1 179 ? 1.245 -9.807 -26.578 1.00 98.19 179 LEU A N 1
ATOM 1374 C CA . LEU A 1 179 ? 1.354 -9.155 -27.886 1.00 98.19 179 LEU A CA 1
ATOM 1375 C C . LEU A 1 179 ? 2.438 -8.074 -27.877 1.00 98.19 179 LEU A C 1
ATOM 1377 O O . LEU A 1 179 ? 3.230 -7.980 -28.816 1.00 98.19 179 LEU A O 1
ATOM 1381 N N . PHE A 1 180 ? 2.510 -7.284 -26.808 1.00 98.12 180 PHE A N 1
ATOM 1382 C CA . PHE A 1 180 ? 3.527 -6.253 -26.652 1.00 98.12 180 PHE A CA 1
ATOM 1383 C C . PHE A 1 180 ? 4.940 -6.843 -26.503 1.00 98.12 180 PHE A C 1
ATOM 1385 O O . PHE A 1 180 ? 5.875 -6.319 -27.104 1.00 98.12 180 PHE A O 1
ATOM 1392 N N . GLU A 1 181 ? 5.110 -7.954 -25.784 1.00 98.12 181 GLU A N 1
ATOM 1393 C CA . GLU A 1 181 ? 6.380 -8.685 -25.697 1.00 98.12 181 GLU A CA 1
ATOM 1394 C C . GLU A 1 181 ? 6.828 -9.195 -27.073 1.00 98.12 181 GLU A C 1
ATOM 1396 O O . GLU A 1 181 ? 7.986 -9.014 -27.450 1.00 98.12 181 GLU A O 1
ATOM 1401 N N . GLN A 1 182 ? 5.909 -9.756 -27.865 1.00 98.31 182 GLN A N 1
ATOM 1402 C CA . GLN A 1 182 ? 6.202 -10.227 -29.223 1.00 98.31 182 GLN A CA 1
ATOM 1403 C C . GLN A 1 182 ? 6.608 -9.084 -30.166 1.00 98.31 182 GLN A C 1
ATOM 1405 O O . GLN A 1 182 ? 7.519 -9.247 -30.977 1.00 98.31 182 GLN A O 1
ATOM 1410 N N . GLN A 1 183 ? 5.951 -7.926 -30.065 1.00 98.38 183 GLN A N 1
ATOM 1411 C CA . GLN A 1 183 ? 6.205 -6.768 -30.931 1.00 98.38 183 GLN A CA 1
ATOM 1412 C C . GLN A 1 183 ? 7.423 -5.941 -30.491 1.00 98.38 183 GLN A C 1
ATOM 1414 O O . GLN A 1 183 ? 8.108 -5.351 -31.328 1.00 98.38 183 GLN A O 1
ATOM 1419 N N . HIS A 1 184 ? 7.707 -5.893 -29.188 1.00 97.81 184 HIS A N 1
ATOM 1420 C CA . HIS A 1 184 ? 8.683 -4.988 -28.582 1.00 97.81 184 HIS A CA 1
ATOM 1421 C C . HIS A 1 184 ? 9.529 -5.671 -27.491 1.00 97.81 184 HIS A C 1
ATOM 1423 O O . HIS A 1 184 ? 9.734 -5.109 -26.414 1.00 97.81 184 HIS A O 1
ATOM 1429 N N . ALA A 1 185 ? 10.078 -6.858 -27.772 1.00 97.81 185 ALA A N 1
ATOM 1430 C CA . ALA A 1 185 ? 10.789 -7.705 -26.800 1.00 97.81 185 ALA A CA 1
ATOM 1431 C C . ALA A 1 185 ? 11.856 -6.979 -25.952 1.00 97.81 185 ALA A C 1
ATOM 1433 O O . ALA A 1 185 ? 11.931 -7.167 -24.734 1.00 97.81 185 ALA A O 1
ATOM 1434 N N . VAL A 1 186 ? 12.671 -6.114 -26.573 1.00 97.25 186 VAL A N 1
ATOM 1435 C CA . VAL A 1 186 ? 13.706 -5.342 -25.859 1.00 97.25 186 VAL A CA 1
ATOM 1436 C C . VAL A 1 186 ? 13.073 -4.356 -24.876 1.00 97.25 186 VAL A C 1
ATOM 1438 O O . VAL A 1 186 ? 13.460 -4.316 -23.710 1.00 97.25 186 VAL A O 1
ATOM 1441 N N . LEU A 1 187 ? 12.071 -3.591 -25.318 1.00 96.38 187 LEU A N 1
ATOM 1442 C CA . LEU A 1 187 ? 11.374 -2.625 -24.467 1.00 96.38 187 LEU A CA 1
ATOM 1443 C C . LEU A 1 187 ? 10.616 -3.327 -23.334 1.00 96.38 187 LEU A C 1
ATOM 1445 O O . LEU A 1 187 ? 10.652 -2.855 -22.200 1.00 96.38 187 LEU A O 1
ATOM 1449 N N . PHE A 1 188 ? 9.980 -4.466 -23.616 1.00 96.81 188 PHE A N 1
ATOM 1450 C CA . PHE A 1 188 ? 9.331 -5.297 -22.603 1.00 96.81 188 PHE A CA 1
ATOM 1451 C C . PHE A 1 188 ? 10.325 -5.753 -21.530 1.00 96.81 188 PHE A C 1
ATOM 1453 O O . PHE A 1 188 ? 10.074 -5.565 -20.339 1.00 96.81 188 PHE A O 1
ATOM 1460 N N . THR A 1 189 ? 11.489 -6.265 -21.941 1.00 97.06 189 THR A N 1
ATOM 1461 C CA . THR A 1 189 ? 12.560 -6.684 -21.022 1.00 97.06 189 THR A CA 1
ATOM 1462 C C . THR A 1 189 ? 13.038 -5.521 -20.154 1.00 97.06 189 THR A C 1
ATOM 1464 O O . THR A 1 189 ? 13.134 -5.664 -18.935 1.00 97.06 189 THR A O 1
ATOM 1467 N N . LEU A 1 190 ? 13.279 -4.350 -20.755 1.00 96.12 190 LEU A N 1
ATOM 1468 C CA . LEU A 1 190 ? 13.702 -3.149 -20.029 1.00 96.12 190 LEU A CA 1
ATOM 1469 C C . LEU A 1 190 ? 12.640 -2.673 -19.034 1.00 96.12 190 LEU A C 1
ATOM 1471 O O . LEU A 1 190 ? 12.968 -2.361 -17.892 1.00 96.12 190 LEU A O 1
ATOM 1475 N N . LYS A 1 191 ? 11.361 -2.654 -19.424 1.00 95.56 191 LYS A N 1
ATOM 1476 C CA . LYS A 1 191 ? 10.253 -2.313 -18.519 1.00 95.56 191 LYS A CA 1
ATO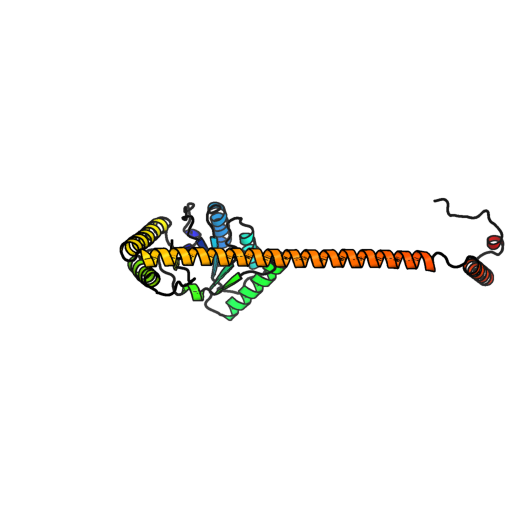M 1477 C C . LYS A 1 191 ? 10.150 -3.313 -17.372 1.00 95.56 191 LYS A C 1
ATOM 1479 O O . LYS A 1 191 ? 10.026 -2.903 -16.224 1.00 95.56 191 LYS A O 1
ATOM 1484 N N . LYS A 1 192 ? 10.272 -4.611 -17.651 1.00 95.31 192 LYS A N 1
ATOM 1485 C CA . LYS A 1 192 ? 10.263 -5.663 -16.627 1.00 95.31 192 LYS A CA 1
ATOM 1486 C C . LYS A 1 192 ? 11.394 -5.476 -15.612 1.00 95.31 192 LYS A C 1
ATOM 1488 O O . LYS A 1 192 ? 11.141 -5.533 -14.412 1.00 95.31 192 LYS A O 1
ATOM 1493 N N . GLN A 1 193 ? 12.610 -5.192 -16.079 1.00 96.00 193 GLN A N 1
ATOM 1494 C CA . GLN A 1 193 ? 13.752 -4.879 -15.213 1.00 96.00 193 GLN A CA 1
ATOM 1495 C C . GLN A 1 193 ? 13.530 -3.591 -14.412 1.00 96.00 193 GLN A C 1
ATOM 1497 O O . GLN A 1 193 ? 13.805 -3.568 -13.217 1.00 96.00 193 GLN A O 1
ATOM 1502 N N . ASN A 1 194 ? 12.994 -2.538 -15.034 1.00 94.44 194 ASN A N 1
ATOM 1503 C CA . ASN A 1 194 ? 12.687 -1.281 -14.350 1.00 94.44 194 ASN A CA 1
ATOM 1504 C C . ASN A 1 194 ? 11.664 -1.498 -13.223 1.00 94.44 194 ASN A C 1
ATOM 1506 O O . ASN A 1 194 ? 11.917 -1.092 -12.094 1.00 94.44 194 ASN A O 1
ATOM 1510 N N . ARG A 1 195 ? 10.582 -2.249 -13.471 1.00 92.00 195 ARG A N 1
ATOM 1511 C CA . ARG A 1 195 ? 9.621 -2.636 -12.424 1.00 92.00 195 ARG A CA 1
ATOM 1512 C C . ARG A 1 195 ? 10.300 -3.381 -11.275 1.00 92.00 195 ARG A C 1
ATOM 1514 O O . ARG A 1 195 ? 10.057 -3.062 -10.116 1.00 92.00 195 ARG A O 1
ATOM 1521 N N . GLN A 1 196 ? 11.151 -4.362 -11.580 1.00 92.38 196 GLN A N 1
ATOM 1522 C CA . GLN A 1 196 ? 11.887 -5.107 -10.552 1.00 92.38 196 GLN A CA 1
ATOM 1523 C C . GLN A 1 196 ? 12.790 -4.186 -9.722 1.00 92.38 196 GLN A C 1
ATOM 1525 O O . GLN A 1 196 ? 12.804 -4.285 -8.497 1.00 92.38 196 GLN A O 1
ATOM 1530 N N . LEU A 1 197 ? 13.497 -3.255 -10.367 1.00 94.44 197 LEU A N 1
ATOM 1531 C CA . LEU A 1 197 ? 14.316 -2.255 -9.684 1.00 94.44 197 LEU A CA 1
ATOM 1532 C C . LEU A 1 197 ? 13.464 -1.324 -8.815 1.00 94.44 197 LEU A C 1
ATOM 1534 O O . LEU A 1 197 ? 13.830 -1.067 -7.674 1.00 94.44 197 LEU A O 1
ATOM 1538 N N . GLN A 1 198 ? 12.310 -0.862 -9.299 1.00 90.12 198 GLN A N 1
ATOM 1539 C CA . GLN A 1 198 ? 11.377 -0.051 -8.511 1.00 90.12 198 GLN A CA 1
ATOM 1540 C C . GLN A 1 198 ? 10.890 -0.805 -7.266 1.00 90.12 198 GLN A C 1
ATOM 1542 O O . GLN A 1 198 ? 10.903 -0.250 -6.170 1.00 90.12 198 GLN A O 1
ATOM 1547 N N . GLN A 1 199 ? 10.534 -2.086 -7.404 1.00 87.38 199 GLN A N 1
ATOM 1548 C CA . GLN A 1 199 ? 10.154 -2.940 -6.274 1.00 87.38 199 GLN A CA 1
ATOM 1549 C C . GLN A 1 199 ? 11.302 -3.104 -5.266 1.00 87.38 199 GLN A C 1
ATOM 1551 O O . GLN A 1 199 ? 11.078 -2.998 -4.061 1.00 87.38 199 GLN A O 1
ATOM 1556 N N . GLN A 1 200 ? 12.537 -3.297 -5.739 1.00 92.06 200 GLN A N 1
ATOM 1557 C CA . GLN A 1 200 ? 13.722 -3.365 -4.877 1.00 92.06 200 GLN A CA 1
ATOM 1558 C C . GLN A 1 200 ? 13.994 -2.041 -4.159 1.00 92.06 200 GLN A C 1
ATOM 1560 O O . GLN A 1 200 ? 14.297 -2.047 -2.969 1.00 92.06 200 GLN A O 1
ATOM 1565 N N . VAL A 1 201 ? 13.860 -0.904 -4.846 1.00 92.12 201 VAL A N 1
ATOM 1566 C CA . VAL A 1 201 ? 14.015 0.431 -4.247 1.00 92.12 201 VAL A CA 1
ATOM 1567 C C . VAL A 1 201 ? 12.968 0.656 -3.159 1.00 92.12 201 VAL A C 1
ATOM 1569 O O . VAL A 1 201 ? 13.322 1.112 -2.073 1.00 92.12 201 VAL A O 1
ATOM 1572 N N . LEU A 1 202 ? 11.708 0.285 -3.406 1.00 85.94 202 LEU A N 1
ATOM 1573 C CA . LEU A 1 202 ? 10.651 0.340 -2.393 1.00 85.94 202 LEU A CA 1
ATOM 1574 C C . LEU A 1 202 ? 10.999 -0.542 -1.187 1.00 85.94 202 LEU A C 1
ATOM 1576 O O . LEU A 1 202 ? 10.992 -0.060 -0.057 1.00 85.94 202 LEU A O 1
ATOM 1580 N N . GLN A 1 203 ? 11.392 -1.798 -1.418 1.00 86.25 203 GLN A N 1
ATOM 1581 C CA . GLN A 1 203 ? 11.792 -2.721 -0.354 1.00 86.25 203 GLN A CA 1
ATOM 1582 C C . GLN A 1 203 ? 12.974 -2.186 0.470 1.00 86.25 203 GLN A C 1
ATOM 1584 O O . GLN A 1 203 ? 12.949 -2.245 1.699 1.00 86.25 203 GLN A O 1
ATOM 1589 N N . LEU A 1 204 ? 14.000 -1.640 -0.186 1.00 92.31 204 LEU A N 1
ATOM 1590 C CA . LEU A 1 204 ? 15.152 -1.032 0.477 1.00 92.31 204 LEU A CA 1
ATOM 1591 C C . LEU A 1 204 ? 14.755 0.204 1.283 1.00 92.31 204 LEU A C 1
ATOM 1593 O O . LEU A 1 204 ? 15.230 0.367 2.405 1.00 92.31 204 LEU A O 1
ATOM 1597 N N . GLY A 1 205 ? 13.857 1.038 0.756 1.00 88.06 205 GLY A N 1
ATOM 1598 C CA . GLY A 1 205 ? 13.284 2.162 1.492 1.00 88.06 205 GLY A CA 1
ATOM 1599 C C . GLY A 1 205 ? 12.613 1.712 2.792 1.00 88.06 205 GLY A C 1
ATOM 1600 O O . GLY A 1 205 ? 12.800 2.341 3.833 1.00 88.06 205 GLY A O 1
ATOM 1601 N N . PHE A 1 206 ? 11.911 0.576 2.766 1.00 81.88 206 PHE A N 1
ATOM 1602 C CA . PHE A 1 206 ? 11.247 0.018 3.948 1.00 81.88 206 PHE A CA 1
ATOM 1603 C C . PHE A 1 206 ? 12.252 -0.514 4.970 1.00 81.88 206 PHE A C 1
ATOM 1605 O O . PHE A 1 206 ? 12.136 -0.227 6.160 1.00 81.88 206 PHE A O 1
ATOM 1612 N N . LEU A 1 207 ? 13.274 -1.244 4.512 1.00 85.44 207 LEU A N 1
ATOM 1613 C CA . LEU A 1 207 ? 14.354 -1.723 5.378 1.00 85.44 207 LEU A CA 1
ATOM 1614 C C . LEU A 1 207 ? 15.110 -0.561 6.030 1.00 85.44 207 LEU A C 1
ATOM 1616 O O . LEU A 1 207 ? 15.439 -0.628 7.213 1.00 85.44 207 LEU A O 1
ATOM 1620 N N . TYR A 1 208 ? 15.340 0.518 5.281 1.00 92.75 208 TYR A N 1
ATOM 1621 C CA . TYR A 1 208 ? 15.971 1.729 5.791 1.00 92.75 208 TYR A CA 1
ATOM 1622 C C . TYR A 1 208 ? 15.138 2.388 6.900 1.00 92.75 208 TYR A C 1
ATOM 1624 O O . TYR A 1 208 ? 15.668 2.671 7.974 1.00 92.75 208 TYR A O 1
ATOM 1632 N N . GLN A 1 209 ? 13.832 2.574 6.684 1.00 84.81 209 GLN A N 1
ATOM 1633 C CA . GLN A 1 209 ? 12.932 3.146 7.692 1.00 84.81 209 GLN A CA 1
ATOM 1634 C C . GLN A 1 209 ? 12.844 2.277 8.953 1.00 84.81 209 GLN A C 1
ATOM 1636 O O . GLN A 1 209 ? 12.928 2.797 10.066 1.00 84.81 209 GLN A O 1
ATOM 1641 N N . ALA A 1 210 ? 12.736 0.954 8.796 1.00 80.81 210 ALA A N 1
ATOM 1642 C CA . ALA A 1 210 ? 12.723 0.021 9.920 1.00 80.81 210 ALA A CA 1
ATOM 1643 C C . ALA A 1 210 ? 14.031 0.082 10.728 1.00 80.81 210 ALA A C 1
ATOM 1645 O O . ALA A 1 210 ? 13.999 0.158 11.956 1.00 80.81 210 ALA A O 1
ATOM 1646 N N . ALA A 1 211 ? 15.182 0.121 10.049 1.00 87.38 211 ALA A N 1
ATOM 1647 C CA . ALA A 1 211 ? 16.481 0.275 10.698 1.00 87.38 211 ALA A CA 1
ATOM 1648 C C . ALA A 1 211 ? 16.603 1.623 11.431 1.00 87.38 211 ALA A C 1
ATOM 1650 O O . ALA A 1 211 ? 17.120 1.673 12.546 1.00 87.38 211 ALA A O 1
ATOM 1651 N N . GLN A 1 212 ? 16.094 2.712 10.849 1.00 92.00 212 GLN A N 1
ATOM 1652 C CA . GLN A 1 212 ? 16.085 4.031 11.483 1.00 92.00 212 GLN A CA 1
ATOM 1653 C C . GLN A 1 212 ? 15.221 4.052 12.753 1.00 92.00 212 GLN A C 1
ATOM 1655 O O . GLN A 1 212 ? 15.640 4.609 13.772 1.00 92.00 212 GLN A O 1
ATOM 1660 N N . GLN A 1 213 ? 14.048 3.415 12.719 1.00 84.88 213 GLN A N 1
ATOM 1661 C CA . GLN A 1 213 ? 13.187 3.275 13.892 1.00 84.88 213 GLN A CA 1
ATOM 1662 C C . GLN A 1 213 ? 13.870 2.455 14.992 1.00 84.88 213 GLN A C 1
ATOM 1664 O O . GLN A 1 213 ? 13.843 2.853 16.154 1.00 84.88 213 GLN A O 1
ATOM 1669 N N . GLU A 1 214 ? 14.526 1.350 14.635 1.00 87.94 214 GLU A N 1
ATOM 1670 C CA . GLU A 1 214 ? 15.260 0.515 15.589 1.00 87.94 214 GLU A CA 1
ATOM 1671 C C . GLU A 1 214 ? 16.408 1.287 16.254 1.00 87.94 214 GLU A C 1
ATOM 1673 O O . GLU A 1 214 ? 16.545 1.266 17.476 1.00 87.94 214 GLU A O 1
ATOM 1678 N N . ILE A 1 215 ? 17.178 2.059 15.481 1.00 94.44 215 ILE A N 1
ATOM 1679 C CA . ILE A 1 215 ? 18.218 2.944 16.026 1.00 94.44 215 ILE A CA 1
ATOM 1680 C C . ILE A 1 215 ? 17.608 3.951 17.010 1.00 94.44 215 ILE A C 1
ATOM 1682 O O . ILE A 1 215 ? 18.140 4.142 18.104 1.00 94.44 215 ILE A O 1
ATOM 1686 N N . SER A 1 216 ? 16.479 4.574 16.661 1.00 91.31 216 SER A N 1
ATOM 1687 C CA . SER A 1 216 ? 15.779 5.512 17.546 1.00 91.31 216 SER A CA 1
ATOM 1688 C C . SER A 1 216 ? 15.324 4.843 18.850 1.00 91.31 216 SER A C 1
ATOM 1690 O O . SER A 1 216 ? 15.543 5.384 19.938 1.00 91.31 216 SER A O 1
ATOM 1692 N N . ASN A 1 217 ? 14.756 3.637 18.762 1.00 84.12 217 ASN A N 1
ATOM 1693 C CA . ASN A 1 217 ? 14.338 2.846 19.919 1.00 84.12 217 ASN A CA 1
ATOM 1694 C C . ASN A 1 217 ? 15.534 2.516 20.828 1.00 84.12 217 ASN A C 1
ATOM 1696 O O . ASN A 1 217 ? 15.460 2.710 22.043 1.00 84.12 217 ASN A O 1
ATOM 1700 N N . GLN A 1 218 ? 16.662 2.087 20.252 1.00 92.56 218 GLN A N 1
ATOM 1701 C CA . GLN A 1 218 ? 17.889 1.791 20.995 1.00 92.56 218 GLN A CA 1
ATOM 1702 C C . GLN A 1 218 ? 18.476 3.036 21.670 1.00 92.56 218 GLN A C 1
ATOM 1704 O O . GLN A 1 218 ? 18.923 2.967 22.817 1.00 92.56 218 GLN A O 1
ATOM 1709 N N . VAL A 1 219 ? 18.464 4.190 20.995 1.00 95.19 219 VAL A N 1
ATOM 1710 C CA . VAL A 1 219 ? 18.902 5.467 21.578 1.00 95.19 219 VAL A CA 1
ATOM 1711 C C . VAL A 1 219 ? 18.015 5.852 22.761 1.00 95.19 219 VAL A C 1
ATOM 1713 O O . VAL A 1 219 ? 18.544 6.160 23.830 1.00 95.19 219 VAL A O 1
ATOM 1716 N N . SER A 1 220 ? 16.691 5.779 22.606 1.00 88.69 220 SER A N 1
ATOM 1717 C CA . SER A 1 220 ? 15.730 6.067 23.678 1.00 88.69 220 SER A CA 1
ATOM 1718 C C . SER A 1 220 ? 15.919 5.132 24.880 1.00 88.69 220 SER A C 1
ATOM 1720 O O . SER A 1 220 ? 16.060 5.589 26.015 1.00 88.69 220 SER A O 1
ATOM 1722 N N . HIS A 1 221 ? 16.047 3.827 24.635 1.00 86.75 221 HIS A N 1
ATOM 1723 C CA . HIS A 1 221 ? 16.321 2.836 25.674 1.00 86.75 221 HIS A CA 1
ATOM 1724 C C . HIS A 1 221 ? 17.626 3.138 26.429 1.00 86.75 221 HIS A C 1
ATOM 1726 O O . HIS A 1 221 ? 17.653 3.160 27.660 1.00 86.75 221 HIS A O 1
ATOM 1732 N N . ASN A 1 222 ? 18.706 3.456 25.709 1.00 90.56 222 ASN A N 1
ATOM 1733 C CA . ASN A 1 222 ? 19.983 3.821 26.322 1.00 90.56 222 ASN A CA 1
ATOM 1734 C C . ASN A 1 222 ? 19.899 5.116 27.143 1.00 90.56 222 ASN A C 1
ATOM 1736 O O . ASN A 1 222 ? 20.561 5.225 28.175 1.00 90.56 222 ASN A O 1
ATOM 1740 N N . GLN A 1 223 ? 19.093 6.095 26.725 1.00 91.44 223 GLN A N 1
ATOM 1741 C CA . GLN A 1 223 ? 18.845 7.305 27.512 1.00 91.44 223 GLN A CA 1
ATOM 1742 C C . GLN A 1 223 ? 18.126 6.985 28.827 1.00 91.44 223 GLN A C 1
ATOM 1744 O O . GLN A 1 223 ? 18.523 7.517 29.862 1.00 91.44 223 GLN A O 1
ATOM 1749 N N . ILE A 1 224 ? 17.143 6.079 28.813 1.00 85.69 224 ILE A N 1
ATOM 1750 C CA . ILE A 1 224 ? 16.432 5.617 30.017 1.00 85.69 224 ILE A CA 1
ATOM 1751 C C . ILE A 1 224 ? 17.378 4.865 30.964 1.00 85.69 224 ILE A C 1
ATOM 1753 O O . ILE A 1 224 ? 17.356 5.087 32.173 1.00 85.69 224 ILE A O 1
ATOM 1757 N N . LEU A 1 225 ? 18.252 4.001 30.439 1.00 82.88 225 LEU A N 1
ATOM 1758 C CA . LEU A 1 225 ? 19.263 3.314 31.253 1.00 82.88 225 LEU A CA 1
ATOM 1759 C C . LEU A 1 225 ? 20.277 4.292 31.866 1.00 82.88 225 LEU A C 1
ATOM 1761 O O . LEU A 1 225 ? 20.692 4.152 33.019 1.00 82.88 225 LEU A O 1
ATOM 1765 N N . ARG A 1 226 ? 20.684 5.313 31.108 1.00 86.75 226 ARG A N 1
ATOM 1766 C CA . ARG A 1 226 ? 21.584 6.359 31.608 1.00 86.75 226 ARG A CA 1
ATOM 1767 C C . ARG A 1 226 ? 20.912 7.231 32.664 1.00 86.75 226 ARG A C 1
ATOM 1769 O O . ARG A 1 226 ? 21.534 7.510 33.682 1.00 86.75 226 ARG A O 1
ATOM 1776 N N . SER A 1 227 ? 19.658 7.626 32.472 1.00 87.31 227 SER A N 1
ATOM 1777 C CA . SER A 1 227 ? 18.940 8.429 33.463 1.00 87.31 227 SER A CA 1
ATOM 1778 C C . SER A 1 227 ? 18.630 7.634 34.733 1.00 87.31 227 SER A C 1
ATOM 1780 O O . SER A 1 227 ? 18.779 8.171 35.826 1.00 87.31 227 SER A O 1
ATOM 1782 N N . SER A 1 228 ? 18.291 6.345 34.627 1.00 83.88 228 SER A N 1
ATOM 1783 C CA . SER A 1 228 ? 18.045 5.485 35.792 1.00 83.88 228 SER A CA 1
ATOM 1784 C C . SER A 1 228 ? 19.321 5.209 36.590 1.00 83.88 228 SER A C 1
ATOM 1786 O O . SER A 1 228 ? 19.311 5.304 37.819 1.00 83.88 228 SER A O 1
ATOM 1788 N N . SER A 1 229 ? 20.445 4.947 35.918 1.00 83.94 229 SER A N 1
ATOM 1789 C CA . SER A 1 229 ? 21.751 4.800 36.574 1.00 83.94 229 SER A CA 1
ATOM 1790 C C . SER A 1 229 ? 22.213 6.100 37.236 1.00 83.94 229 SER A C 1
ATOM 1792 O O . SER A 1 229 ? 22.681 6.059 38.373 1.00 83.94 229 SER A O 1
ATOM 1794 N N . GLN A 1 230 ? 22.011 7.256 36.596 1.00 80.25 230 GLN A N 1
ATOM 1795 C CA . GLN A 1 230 ? 22.273 8.567 37.199 1.00 80.25 230 GLN A CA 1
ATOM 1796 C C . GLN A 1 230 ? 21.368 8.842 38.402 1.00 80.25 230 GLN A C 1
ATOM 1798 O O . GLN A 1 230 ? 21.862 9.287 39.434 1.00 80.25 230 GLN A O 1
ATOM 1803 N N . ALA A 1 231 ? 20.072 8.535 38.311 1.00 74.19 231 ALA A N 1
ATOM 1804 C CA . ALA A 1 231 ? 19.137 8.669 39.425 1.00 74.19 231 ALA A CA 1
ATOM 1805 C C . ALA A 1 231 ? 19.536 7.767 40.601 1.00 74.19 231 ALA A C 1
ATOM 1807 O O . ALA A 1 231 ? 19.523 8.204 41.748 1.00 74.19 231 ALA A O 1
ATOM 1808 N N . THR A 1 232 ? 19.973 6.538 40.316 1.00 82.88 232 THR A N 1
ATOM 1809 C CA . THR A 1 232 ? 20.467 5.600 41.333 1.00 82.88 232 THR A CA 1
ATOM 1810 C C . THR A 1 232 ? 21.763 6.105 41.969 1.00 82.88 232 THR A C 1
ATOM 1812 O O . THR A 1 232 ? 21.905 6.077 43.188 1.00 82.88 232 THR A O 1
ATOM 1815 N N . ALA A 1 233 ? 22.700 6.621 41.170 1.00 80.44 233 ALA A N 1
ATOM 1816 C CA . ALA A 1 233 ? 23.939 7.212 41.668 1.00 80.44 233 ALA A CA 1
ATOM 1817 C C . ALA A 1 233 ? 23.674 8.449 42.542 1.00 80.44 233 ALA A C 1
ATOM 1819 O O . ALA A 1 233 ? 24.279 8.589 43.603 1.00 80.44 233 ALA A O 1
ATOM 1820 N N . LEU A 1 234 ? 22.737 9.307 42.132 1.00 74.38 234 LEU A N 1
ATOM 1821 C CA . LEU A 1 234 ? 22.325 10.486 42.887 1.00 74.38 234 LEU A CA 1
ATOM 1822 C C . LEU A 1 234 ? 21.642 10.090 44.202 1.00 74.38 234 LEU A C 1
ATOM 1824 O O . LEU A 1 234 ? 22.000 10.615 45.252 1.00 74.38 234 LEU A O 1
ATOM 1828 N N . GLN A 1 235 ? 20.723 9.121 44.172 1.00 76.75 235 GLN A N 1
ATOM 1829 C CA . GLN A 1 235 ? 20.090 8.583 45.376 1.00 76.75 235 GLN A CA 1
ATOM 1830 C C . GLN A 1 235 ? 21.130 8.000 46.339 1.00 76.75 235 GLN A C 1
ATOM 1832 O O . GLN A 1 235 ? 21.085 8.280 47.533 1.00 76.75 235 GLN A O 1
ATOM 1837 N N . ASN A 1 236 ? 22.098 7.238 45.825 1.00 82.69 236 ASN A N 1
ATOM 1838 C CA . ASN A 1 236 ? 23.180 6.678 46.631 1.00 82.69 236 ASN A CA 1
ATOM 1839 C C . ASN A 1 236 ? 24.063 7.773 47.243 1.00 82.69 236 ASN A C 1
ATOM 1841 O O . ASN A 1 236 ? 24.426 7.671 48.411 1.00 82.69 236 ASN A O 1
ATOM 1845 N N . TYR A 1 237 ? 24.374 8.835 46.493 1.00 82.06 237 TYR A N 1
ATOM 1846 C CA . TYR A 1 237 ? 25.078 10.005 47.018 1.00 82.06 237 TYR A CA 1
ATOM 1847 C C . TYR A 1 237 ? 24.292 10.669 48.159 1.00 82.06 237 TYR A C 1
ATOM 1849 O O . TYR A 1 237 ? 24.849 10.884 49.232 1.00 82.06 237 TYR A O 1
ATOM 1857 N N . TYR A 1 238 ? 22.990 10.922 47.977 1.00 76.19 238 TYR A N 1
ATOM 1858 C CA . TYR A 1 238 ? 22.141 11.492 49.028 1.00 76.19 238 TYR A CA 1
ATOM 1859 C C . TYR A 1 238 ? 22.060 10.596 50.263 1.00 76.19 238 TYR A C 1
ATOM 1861 O O . TYR A 1 238 ? 22.183 11.102 51.375 1.00 76.19 238 TYR A O 1
ATOM 1869 N N . ASN A 1 239 ? 21.899 9.284 50.092 1.00 77.50 239 ASN A N 1
ATOM 1870 C CA . ASN A 1 239 ? 21.881 8.346 51.213 1.00 77.50 239 ASN A CA 1
ATOM 1871 C C . ASN A 1 239 ? 23.215 8.396 51.978 1.00 77.50 239 ASN A C 1
ATOM 1873 O O . ASN A 1 239 ? 23.226 8.539 53.198 1.00 77.50 239 ASN A O 1
ATOM 1877 N N . ASN A 1 240 ? 24.344 8.384 51.266 1.00 80.06 240 ASN A N 1
ATOM 1878 C CA 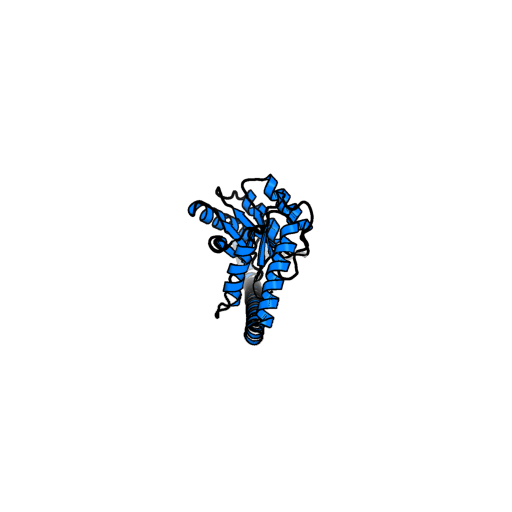. ASN A 1 240 ? 25.669 8.427 51.883 1.00 80.06 240 ASN A CA 1
ATOM 1879 C C . ASN A 1 240 ? 25.962 9.759 52.598 1.00 80.06 240 ASN A C 1
ATOM 1881 O O . ASN A 1 240 ? 26.526 9.744 53.688 1.00 80.06 240 ASN A O 1
ATOM 1885 N N . GLU A 1 241 ? 25.566 10.899 52.031 1.00 74.19 241 GLU A N 1
ATOM 1886 C CA . GLU A 1 241 ? 25.851 12.221 52.609 1.00 74.19 241 GLU A CA 1
ATOM 1887 C C . GLU A 1 241 ? 24.839 12.639 53.693 1.00 74.19 241 GLU A C 1
ATOM 1889 O O . GLU A 1 241 ? 25.216 13.215 54.714 1.00 74.19 241 GLU A O 1
ATOM 1894 N N . TYR A 1 242 ? 23.545 12.336 53.525 1.00 60.72 242 TYR A N 1
ATOM 1895 C CA . TYR A 1 242 ? 22.491 12.799 54.439 1.00 60.72 242 TYR A CA 1
ATOM 1896 C C . TYR A 1 242 ? 22.089 11.775 55.508 1.00 60.72 242 TYR A C 1
ATOM 1898 O O . TYR A 1 242 ? 21.740 12.180 56.624 1.00 60.72 242 TYR A O 1
ATOM 1906 N N . GLU A 1 243 ? 22.155 10.461 55.258 1.00 58.19 243 GLU A N 1
ATOM 1907 C CA . GLU A 1 243 ? 21.869 9.483 56.326 1.00 58.19 243 GLU A CA 1
ATOM 1908 C C . GLU A 1 243 ? 23.019 9.393 57.341 1.00 58.19 243 GLU A C 1
ATOM 1910 O O . GLU A 1 243 ? 22.801 9.084 58.527 1.00 58.19 243 GLU A O 1
ATOM 1915 N N . VAL A 1 244 ? 24.222 9.802 56.931 1.00 62.59 244 VAL A N 1
ATOM 1916 C CA . VAL A 1 244 ? 25.399 9.965 57.790 1.00 62.59 244 VAL A CA 1
ATOM 1917 C C . VAL A 1 244 ? 25.480 11.396 58.336 1.00 62.59 244 VAL A C 1
ATOM 1919 O O . VAL A 1 244 ? 26.546 11.997 58.407 1.00 62.59 244 VAL A O 1
ATOM 1922 N N . LEU A 1 245 ? 24.363 11.960 58.820 1.00 68.75 245 LEU A N 1
ATOM 1923 C CA . LEU A 1 245 ? 24.462 13.114 59.722 1.00 68.75 245 LEU A CA 1
ATOM 1924 C C . LEU A 1 245 ? 25.439 12.746 60.854 1.00 68.75 245 LEU A C 1
ATOM 1926 O O . LEU A 1 245 ? 25.195 11.739 61.543 1.00 68.75 245 LEU A O 1
ATOM 1930 N N . PRO A 1 246 ? 26.516 13.527 61.070 1.00 74.50 246 PRO A N 1
ATOM 1931 C CA . PRO A 1 246 ? 27.500 13.222 62.090 1.00 74.50 246 PRO A CA 1
ATOM 1932 C C . PRO A 1 246 ? 26.814 12.946 63.424 1.00 74.50 246 PRO A C 1
ATOM 1934 O O . PRO A 1 246 ? 25.864 13.638 63.805 1.00 74.50 246 PRO A O 1
ATOM 1937 N N . LEU A 1 247 ? 27.285 11.934 64.156 1.00 74.44 247 LEU A N 1
ATOM 1938 C CA . LEU A 1 247 ? 26.670 11.526 65.425 1.00 74.44 247 LEU A CA 1
ATOM 1939 C C . LEU A 1 247 ? 26.497 12.706 66.388 1.00 74.44 247 LEU A C 1
ATOM 1941 O O . LEU A 1 247 ? 25.512 12.753 67.122 1.00 74.44 247 LEU A O 1
ATOM 1945 N N . TRP A 1 248 ? 27.411 13.681 66.354 1.00 81.62 248 TRP A N 1
ATOM 1946 C CA . TRP A 1 248 ? 27.310 14.900 67.150 1.00 81.62 248 TRP A CA 1
ATOM 1947 C C . TRP A 1 248 ? 26.074 15.736 66.787 1.00 81.62 248 TRP A C 1
ATOM 1949 O O . TRP A 1 248 ? 25.382 16.189 67.691 1.00 81.62 248 TRP A O 1
ATOM 1959 N N . TYR A 1 249 ? 25.722 15.872 65.506 1.00 81.75 249 TYR A N 1
ATOM 1960 C CA . TYR A 1 249 ? 24.558 16.644 65.063 1.00 81.75 249 TYR A CA 1
ATOM 1961 C C . TYR A 1 249 ? 23.248 15.952 65.460 1.00 81.75 249 TYR A C 1
ATOM 1963 O O . TYR A 1 249 ? 22.339 16.584 66.002 1.00 81.75 249 TYR A O 1
ATOM 1971 N N . LYS A 1 250 ? 23.180 14.618 65.313 1.00 80.81 250 LYS A N 1
ATOM 1972 C CA . LYS A 1 250 ? 22.050 13.810 65.815 1.00 80.81 250 LYS A CA 1
ATOM 1973 C C . LYS A 1 250 ? 21.896 13.954 67.337 1.00 80.81 250 LYS A C 1
ATOM 1975 O O . LYS A 1 250 ? 20.783 14.129 67.837 1.00 80.81 250 LYS A O 1
ATOM 1980 N N . ARG A 1 251 ? 23.010 13.933 68.079 1.00 82.75 251 ARG A N 1
ATOM 1981 C CA . ARG A 1 251 ? 23.036 14.139 69.538 1.00 82.75 251 ARG A CA 1
ATOM 1982 C C . ARG A 1 251 ? 22.600 15.556 69.924 1.00 82.75 251 ARG A C 1
ATOM 1984 O O . ARG A 1 251 ? 21.770 15.694 70.817 1.00 82.75 251 ARG A O 1
ATOM 1991 N N . MET A 1 252 ? 23.056 16.586 69.212 1.00 87.06 252 MET A N 1
ATOM 1992 C CA . MET A 1 252 ? 22.641 17.977 69.431 1.00 87.06 252 MET A CA 1
ATOM 1993 C C . MET A 1 252 ? 21.140 18.171 69.195 1.00 87.06 252 MET A C 1
ATOM 1995 O O . MET A 1 252 ? 20.455 18.752 70.034 1.00 87.06 252 MET A O 1
ATOM 1999 N N . GLY A 1 253 ? 20.586 17.605 68.119 1.00 85.38 253 GLY A N 1
ATOM 2000 C CA . GLY A 1 253 ? 19.143 17.633 67.874 1.00 85.38 253 GLY A CA 1
ATOM 2001 C C . GLY A 1 253 ? 18.332 16.950 68.984 1.00 85.38 253 GLY A C 1
ATOM 2002 O O . GLY A 1 253 ? 17.242 17.407 69.330 1.00 85.38 253 GLY A O 1
ATOM 2003 N N . HIS A 1 254 ? 18.857 15.881 69.591 1.00 86.62 254 HIS A N 1
ATOM 2004 C CA . HIS A 1 254 ? 18.230 15.266 70.762 1.00 86.62 254 HIS A CA 1
ATOM 2005 C C . HIS A 1 254 ? 18.271 16.173 71.995 1.00 86.62 254 HIS A C 1
ATOM 2007 O O . HIS A 1 254 ? 17.259 16.262 72.686 1.00 86.62 254 HIS A O 1
ATOM 2013 N N . ILE A 1 255 ? 19.382 16.873 72.239 1.00 87.06 255 ILE A N 1
ATOM 2014 C CA . ILE A 1 255 ? 19.502 17.843 73.338 1.00 87.06 255 ILE A CA 1
ATOM 2015 C C . ILE A 1 255 ? 18.474 18.970 73.166 1.00 87.06 255 ILE A C 1
ATOM 2017 O O . ILE A 1 255 ? 17.722 19.253 74.095 1.00 87.06 255 ILE A O 1
ATOM 2021 N N . ILE A 1 256 ? 18.352 19.542 71.962 1.00 89.69 256 ILE A N 1
ATOM 2022 C CA . ILE A 1 256 ? 17.352 20.583 71.667 1.00 89.69 256 ILE A CA 1
ATOM 2023 C C . ILE A 1 256 ? 15.928 20.061 71.914 1.00 89.69 256 ILE A C 1
ATOM 2025 O O . ILE A 1 256 ? 15.129 20.727 72.567 1.00 89.69 256 ILE A O 1
ATOM 2029 N N . LYS A 1 257 ? 15.601 18.841 71.463 1.00 88.25 257 LYS A N 1
ATOM 2030 C CA . LYS A 1 257 ? 14.279 18.230 71.708 1.00 88.25 257 LYS A CA 1
ATOM 2031 C C . LYS A 1 257 ? 13.976 18.035 73.195 1.00 88.25 257 LYS A C 1
ATOM 2033 O O . LYS A 1 257 ? 12.814 18.144 73.580 1.00 88.25 257 LYS A O 1
ATOM 2038 N N . VAL A 1 258 ? 14.990 17.740 74.005 1.00 88.88 258 VAL A N 1
ATOM 2039 C CA . VAL A 1 258 ? 14.851 17.636 75.462 1.00 88.88 258 VAL A CA 1
ATOM 2040 C C . VAL A 1 258 ? 14.596 19.010 76.082 1.00 88.88 258 VAL A C 1
ATOM 2042 O O . VAL A 1 258 ? 13.663 19.143 76.868 1.00 88.88 258 VAL A O 1
ATOM 2045 N N . LEU A 1 259 ? 15.337 20.044 75.669 1.00 87.81 259 LEU A N 1
ATOM 2046 C CA . LEU A 1 259 ? 15.124 21.421 76.135 1.00 87.81 259 LEU A CA 1
ATOM 2047 C C . LEU A 1 259 ? 13.732 21.958 75.772 1.00 87.81 259 LEU A C 1
ATOM 2049 O O . LEU A 1 259 ? 13.115 22.658 76.564 1.00 87.81 259 LEU A O 1
ATOM 2053 N N . MET A 1 260 ? 13.198 21.576 74.610 1.00 89.94 260 MET A N 1
ATOM 2054 C CA . MET A 1 260 ? 11.830 21.913 74.196 1.00 89.94 260 MET A CA 1
ATOM 2055 C C . MET A 1 260 ? 10.741 21.075 74.895 1.00 89.94 260 MET A C 1
ATOM 2057 O O . MET A 1 260 ? 9.570 21.191 74.541 1.00 89.94 260 MET A O 1
ATOM 2061 N N . GLY A 1 261 ? 11.100 20.163 75.806 1.00 89.38 261 GLY A N 1
ATOM 2062 C CA . GLY A 1 261 ? 10.159 19.278 76.503 1.00 89.38 261 GLY A CA 1
ATOM 2063 C C . GLY A 1 261 ? 9.554 18.165 75.639 1.00 89.38 261 GLY A C 1
ATOM 2064 O O . GLY A 1 261 ? 8.731 17.390 76.116 1.00 89.38 261 GLY A O 1
ATOM 2065 N N . LYS A 1 262 ? 9.972 18.028 74.372 1.00 89.19 262 LYS A N 1
ATOM 2066 C CA . LYS A 1 262 ? 9.472 16.991 73.449 1.00 89.19 262 LYS A CA 1
ATOM 2067 C C . LYS A 1 262 ? 10.071 15.607 73.719 1.00 89.19 262 LYS A C 1
ATOM 2069 O O . LYS A 1 262 ? 9.641 14.624 73.119 1.00 89.19 262 LYS A O 1
ATOM 2074 N N . ARG A 1 263 ? 11.092 15.512 74.575 1.00 83.62 263 ARG A N 1
ATOM 2075 C CA . ARG A 1 263 ? 11.737 14.252 74.968 1.00 83.62 263 ARG A CA 1
ATOM 2076 C C . ARG A 1 263 ? 12.236 14.336 76.410 1.00 83.62 263 ARG A C 1
ATOM 2078 O O . ARG A 1 263 ? 12.644 15.403 76.852 1.00 83.62 263 ARG A O 1
ATOM 2085 N N . SER A 1 264 ? 12.235 13.223 77.145 1.00 82.56 264 SER A N 1
ATOM 2086 C CA . SER A 1 264 ? 12.716 13.204 78.534 1.00 82.56 264 SER A CA 1
ATOM 2087 C C . SER A 1 264 ? 14.246 13.138 78.610 1.00 82.56 264 SER A C 1
ATOM 2089 O O . SER A 1 264 ? 14.884 12.447 77.809 1.00 82.56 264 SER A O 1
ATOM 2091 N N . PHE A 1 265 ? 14.841 13.795 79.612 1.00 79.81 265 PHE A N 1
ATOM 2092 C CA . PHE A 1 265 ? 16.292 13.768 79.870 1.00 79.81 265 PHE A CA 1
ATOM 2093 C C . PHE A 1 265 ? 16.853 12.344 80.013 1.00 79.81 265 PHE A C 1
ATOM 2095 O O . PHE A 1 265 ? 17.969 12.070 79.578 1.00 79.81 265 PHE A O 1
ATOM 2102 N N . LYS A 1 266 ? 16.048 11.408 80.538 1.00 79.31 266 LYS A N 1
ATOM 2103 C CA . LYS A 1 266 ? 16.428 9.994 80.695 1.00 79.31 266 LYS A CA 1
ATOM 2104 C C . LYS A 1 266 ? 16.775 9.319 79.359 1.00 79.31 266 LYS A C 1
ATOM 2106 O O . LYS A 1 266 ? 17.611 8.424 79.333 1.00 79.31 266 LYS A O 1
ATOM 2111 N N . SER A 1 267 ? 16.188 9.781 78.250 1.00 74.75 267 SER A N 1
ATOM 2112 C CA . SER A 1 267 ? 16.417 9.218 76.911 1.00 74.75 267 SER A CA 1
ATOM 2113 C C . SER A 1 267 ? 17.785 9.544 76.295 1.00 74.75 267 SER A C 1
ATOM 2115 O O . SER A 1 267 ? 18.150 8.921 75.303 1.00 74.75 267 SER A O 1
ATOM 2117 N N . LEU A 1 268 ? 18.548 10.492 76.857 1.00 70.88 268 LEU A N 1
ATOM 2118 C CA . LEU A 1 268 ? 19.885 10.842 76.354 1.00 70.88 268 LEU A CA 1
ATOM 2119 C C . LEU A 1 268 ? 20.984 9.872 76.819 1.00 70.88 268 LEU A C 1
ATOM 2121 O O . LEU A 1 268 ? 22.005 9.770 76.146 1.00 70.88 268 LEU A O 1
ATOM 2125 N N . TYR A 1 269 ? 20.774 9.162 77.934 1.00 76.50 269 TYR A N 1
ATOM 2126 C CA . TYR A 1 269 ? 21.806 8.349 78.599 1.00 76.50 269 TYR A CA 1
ATOM 2127 C C . TYR A 1 269 ? 21.489 6.846 78.651 1.00 76.50 269 TYR A C 1
ATOM 2129 O O . TYR A 1 269 ? 22.303 6.064 79.133 1.00 76.50 269 TYR A O 1
ATOM 2137 N N . SER A 1 270 ? 20.316 6.414 78.174 1.00 67.50 270 SER A N 1
ATOM 2138 C CA . SER A 1 270 ? 19.935 4.998 78.180 1.00 67.50 270 SER A CA 1
ATOM 2139 C C . SER A 1 270 ? 20.247 4.316 76.843 1.00 67.50 270 SER A C 1
ATOM 2141 O O . SER A 1 270 ? 19.452 4.398 75.902 1.00 67.50 270 SER A O 1
ATOM 2143 N N . ASP A 1 271 ? 21.352 3.571 76.776 1.00 61.84 271 ASP A N 1
ATOM 2144 C CA . ASP A 1 271 ? 21.693 2.720 75.619 1.00 61.84 271 ASP A CA 1
ATOM 2145 C C . ASP A 1 271 ? 20.726 1.532 75.427 1.00 61.84 271 ASP A C 1
ATOM 2147 O O . ASP A 1 271 ? 20.678 0.917 74.362 1.00 61.84 271 ASP A O 1
ATOM 2151 N N . SER A 1 272 ? 19.881 1.240 76.423 1.00 58.72 272 SER A N 1
ATOM 2152 C CA . SER A 1 272 ? 18.925 0.122 76.418 1.00 58.72 272 SER A CA 1
ATOM 2153 C C . SER A 1 272 ? 17.668 0.335 75.559 1.00 58.72 272 SER A C 1
ATOM 2155 O O . SER A 1 272 ? 16.763 -0.495 75.583 1.00 58.72 272 SER A O 1
ATOM 2157 N N . SER A 1 273 ? 17.592 1.418 74.776 1.00 56.44 273 SER A N 1
ATOM 2158 C CA . SER A 1 273 ? 16.419 1.755 73.948 1.00 56.44 273 SER A CA 1
ATOM 2159 C C . SER A 1 273 ? 16.712 1.842 72.443 1.00 56.44 273 SER A C 1
ATOM 2161 O O . SER A 1 273 ? 16.064 2.599 71.717 1.00 56.44 273 SER A O 1
ATOM 2163 N N . LYS A 1 274 ? 17.665 1.051 71.928 1.00 52.66 274 LYS A N 1
ATOM 2164 C CA . LYS A 1 274 ? 17.796 0.843 70.474 1.00 52.66 274 LYS A CA 1
ATOM 2165 C C . LYS A 1 274 ? 16.568 0.087 69.954 1.00 52.66 274 LYS A C 1
ATOM 2167 O O . LYS A 1 274 ? 16.499 -1.134 70.016 1.00 52.66 274 LYS A O 1
ATOM 2172 N N . LYS A 1 275 ? 15.591 0.834 69.437 1.00 52.62 275 LYS A N 1
ATOM 2173 C CA . LYS A 1 275 ? 14.332 0.327 68.865 1.00 52.62 275 LYS A CA 1
ATOM 2174 C C . LYS A 1 275 ? 14.444 -0.074 67.382 1.00 52.62 275 LYS A C 1
ATOM 2176 O O . LYS A 1 275 ? 13.442 -0.052 66.683 1.00 52.62 275 LYS A O 1
ATOM 2181 N N . TYR A 1 276 ? 15.640 -0.436 66.920 1.00 51.12 276 TYR A N 1
ATOM 2182 C CA . TYR A 1 276 ? 15.844 -1.043 65.604 1.00 51.12 276 TYR A CA 1
ATOM 2183 C C . TYR A 1 276 ? 16.494 -2.404 65.806 1.00 51.12 276 TYR A C 1
ATOM 2185 O O . TYR A 1 276 ? 17.708 -2.527 65.969 1.00 51.12 276 TYR A O 1
ATOM 2193 N N . ARG A 1 277 ? 15.631 -3.414 65.882 1.00 42.28 277 ARG A N 1
ATOM 2194 C CA . ARG A 1 277 ? 15.969 -4.799 65.597 1.00 42.28 277 ARG A CA 1
ATOM 2195 C C . ARG A 1 277 ? 15.276 -5.082 64.262 1.00 42.28 277 ARG A C 1
ATOM 2197 O O . ARG A 1 277 ? 14.047 -5.083 64.238 1.00 42.28 277 ARG A O 1
ATOM 2204 N N . ASN A 1 278 ? 16.108 -5.275 63.237 1.00 41.84 278 ASN A N 1
ATOM 2205 C CA . ASN A 1 278 ? 15.833 -5.445 61.802 1.00 41.84 278 ASN A CA 1
ATOM 2206 C C . ASN A 1 278 ? 15.463 -4.165 61.051 1.00 41.84 278 ASN A C 1
ATOM 2208 O O . ASN A 1 278 ? 14.335 -3.661 61.230 1.00 41.84 278 ASN A O 1
#

Secondary structure (DSSP, 8-state):
--S-EEEEE-GGG-SS-----TTEEEEEEE-TT-HHHHHHHHHHHHHTTTS-EEEEEE-SSPPPHHHHHHHHGGGGSTTB--GGGPPEEEEE-S-HHHHHHHHHHHHHHHHHTT-S--EEEEGGGGGGEEETT-HHHHHHHHHHHHH-SS---PPEEEEESSHHHHHHHHHHHHHHHHHHHHH-HHHHHHHHHHHHHHHHHHHHHHHHHHHHHHHHHHHHHHHHHHHHHHHHHHHHHHIIIIIT--HHHHHHHHHHHHHTTSS-GGGGT-GGG-----

Radius of gyration: 33.32 Å; chains: 1; bounding box: 52×38×112 Å

Foldseek 3Di:
DLAQAEEEEELVQPPAQQDDDPRYEYEHEDALVDPVSLVSSVVNLVRPLPHAYAYEYEFPAADDLVSLLSNCVSLPRPRYDQQLPAGEYEYEYPDPVSRVNNLVSNQVSCVVVVNPGHHYHYCVLVVQEEELVPLVSLLVVLLVQLPDPDNDNRYHHYYYNHSVSSVVSVVSNVVSLVVSCVVPVPSSVVSVVVSVVVVVVSVVVSVVVVVVVVVVVVVVVVVVVVVVVVVVVVVVVCCVPPVCPDPVVVLVVVVVCCVVVVDPPVVSPDPPPPPDDD

Organism: Niastella koreensis (strain DSM 17620 / KACC 11465 / NBRC 106392 / GR20-10) (NCBI:txid700598)

pLDDT: mean 88.25, std 10.44, range [41.84, 98.38]

=== Feature glossary ===
The record interleaves many kinds of information about one protein. Here is each kind framed as the question it answers.

Q: Are the domains correctly placed relative to each other?
A: Predicted aligned error is AlphaFold's pairwise confidence. Unlike pLDDT (per-residue), PAE is per-residue-pair and captures whether two parts of the structure are correctly placed relative to each other. Units are ångströms of expected positional error.

Q: Which residues are in helices, strands, or loops?
A: Eight-state secondary structure (DSSP): H is the canonical α-helix, G the tighter 3₁₀-helix, I the wider π-helix; E/B are β-structure, T and S are turns and bends, and '-' is everything else. DSSP derives these from the pattern of main-chain N–H···O=C hydrogen bonds, not from the sequence.

Q: What if only a Cα trace is available?
A: P-SEA three-state annotation labels each residue as helix, strand, or coil based purely on the geometry of the Cα trace. It serves as a fallback when the full backbone (and thus DSSP) is unavailable.

Q: What are the backbone torsion angles?
A: φ (phi) and ψ (psi) are the two rotatable backbone dihedrals per residue: φ is the C(i-1)–N–Cα–C torsion, ψ is the N–Cα–C–N(i+1) torsion, both in degrees on (−180°, 180°]. α-helical residues cluster near (−60°, −45°); β-strand residues near (−120°, +130°). A Ramachandran plot is simply a scatter of (φ, ψ) for every residue.

Q: What known structures does this most resemble?
A: Structural nearest neighbors (via Foldseek easy-search vs the PDB). Reported per hit: target PDB id, E-value, and alignment TM-score. A TM-score above ~0.5 is the conventional threshold for 'same fold'.

Q: What family and function is it annotated with?
A: Database cross-references. InterPro integrates a dozen domain/family signature databases into unified entries with residue-range hits. GO terms attach function/process/location labels with evidence codes. CATH codes position the fold in a four-level structural taxonomy. Organism is the NCBI-taxonomy species name.

Q: Which residues are buried vs exposed?
A: Solvent accessibility: the surface area of each residue that a 1.4 Å water probe can touch, in Å². When only backbone atoms are present the absolute values are lower than full-atom SASA (side chains contribute most of the area) and are flagged as backbone-only.

Q: What do the diagnostic plots show?
A: Three diagnostic plots accompany the record. The Cα contact map visualizes the tertiary structure as a 2D adjacency matrix (8 Å cutoff, sequence-local contacts suppressed). The Ramachandran plot shows the distribution of backbone (φ, ψ) torsions, with points in the α and β basins reflecting secondary structure content. The PAE plot shows AlphaFold's inter-residue confidence as a color matrix.

Q: What is the amino-acid chain?
A: The amino-acid sequence is the protein's primary structure: the linear order of residues from the N-terminus to the C-terminus, written in one-letter code. Everything else here — the 3D coordinates, the secondary structure, the domain annotations — is ultimately a consequence of this string.

Q: What do the rendered images show?
A: The six renders are orthographic views along the three Cartesian axes in both directions. Representation (cartoon, sticks, or surface) and color scheme (sequence-rainbow or by-chain) vary across proteins so the training set covers all the common visualization conventions.

Q: Where is each backbone atom in 3D?
A: The mmCIF table is the protein's shape written out atom by atom. For each backbone N, Cα, C, and carbonyl O, it records an (x, y, z) coordinate triple in Å plus the residue type, chain letter, and residue number.

Q: How mobile is each atom in the crystal?
A: For experimental (PDB) structures, the B-factor (temperature factor) quantifies the positional spread of each atom in the crystal — a combination of thermal vibration and static disorder — in units of Å². High B-factors mark flexible loops or poorly resolved regions; low B-factors mark the rigid, well-ordered core.

Q: How big and how compact is the whole molecule?
A: Three whole-structure scalars: the radius of gyration (RMS distance of Cα from centroid, in Å), the count of Cα–Cα contacts (pairs closer than 8 Å and separated by more than four residues in sequence — i.e. tertiary, not local, contacts), and the bounding-box dimensions. Together they distinguish compact globular folds from extended fibres or disordered chains.

Q: What does the local fold look like, residue by residue?
A: A 3Di character summarizes, for each residue, the relative orientation of the Cα frame of its nearest spatial neighbor. Because it encodes fold topology rather than chemistry, 3Di alignments detect remote structural similarity that sequence alignment misses.

Q: How confident is the AlphaFold model at each residue?
A: For AlphaFold models, the B-factor field carries pLDDT — the model's own estimate of local accuracy on a 0–100 scale. Regions with pLDDT<50 should be treated as essentially unmodeled; they often correspond to intrinsically disordered segments.